Protein AF-A0A660MNH1-F1 (afdb_monomer_lite)

pLDDT: mean 87.22, std 9.11, range [52.31, 96.69]

Radius of gyration: 19.15 Å; chains: 1; bounding box: 52×43×59 Å

Sequence (257 aa):
MKIFEKKVYLAKIYFIKYKEMFWNELKNFSKNNWWVYLLLAVSLAIVYVTGKGNIIEIIILFLANFLGNLFLMIMQANYTANNNKIGAIYHLSGNFIFTLISIYGLIYFGKYQYIIWQISYCIAAIKAFTFYNFKKDIRFFNEYSLGIFNIFLIIIFIFFGLNGLNIAGKEIFLNLGFESLTMALGFSLVTTGLVSTKDKFRYWANLFGIIFIIIGSGYGVFIGYLGNGIDGVSLGYLILTLTMLVFYLKLLKNYLK

Structure (mmCIF, N/CA/C/O backbone):
data_AF-A0A660MNH1-F1
#
_entry.id   AF-A0A660MNH1-F1
#
loop_
_atom_site.group_PDB
_atom_site.id
_atom_site.type_symbol
_atom_site.label_atom_id
_atom_site.label_alt_id
_atom_site.label_comp_id
_atom_site.label_asym_id
_atom_site.label_entity_id
_atom_site.label_seq_id
_atom_site.pdbx_PDB_ins_code
_atom_site.Cartn_x
_atom_site.Cartn_y
_atom_site.Cartn_z
_atom_site.occupancy
_atom_site.B_iso_or_equiv
_atom_site.auth_seq_id
_atom_site.auth_comp_id
_atom_site.auth_asym_id
_atom_site.auth_atom_id
_atom_site.pdbx_PDB_model_num
ATOM 1 N N . MET A 1 1 ? 14.823 -24.169 30.899 1.00 58.84 1 MET A N 1
ATOM 2 C CA . MET A 1 1 ? 13.904 -25.010 30.095 1.00 58.84 1 MET A CA 1
ATOM 3 C C . MET A 1 1 ? 12.445 -24.536 30.138 1.00 58.84 1 MET A C 1
ATOM 5 O O . MET A 1 1 ? 11.966 -24.071 29.112 1.00 58.84 1 MET A O 1
ATOM 9 N N . LYS A 1 2 ? 11.771 -24.493 31.302 1.00 71.81 2 LYS A N 1
ATOM 10 C CA . LYS A 1 2 ? 10.325 -24.160 31.430 1.00 71.81 2 LYS A CA 1
ATOM 11 C C . LYS A 1 2 ? 9.852 -22.823 30.815 1.00 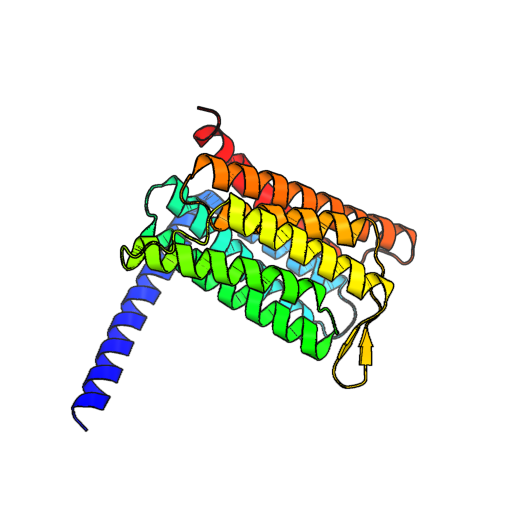71.81 2 LYS A C 1
ATOM 13 O O . LYS A 1 2 ? 8.725 -22.725 30.340 1.00 71.81 2 LYS A O 1
ATOM 18 N N . ILE A 1 3 ? 10.687 -21.777 30.804 1.00 77.75 3 ILE A N 1
ATOM 19 C CA . ILE A 1 3 ? 10.324 -20.465 30.220 1.00 77.75 3 ILE A CA 1
ATOM 20 C C . ILE A 1 3 ? 10.290 -20.521 28.686 1.00 77.75 3 ILE A C 1
ATOM 22 O O . ILE A 1 3 ? 9.436 -19.890 28.065 1.00 77.75 3 ILE A O 1
ATOM 26 N N . PHE A 1 4 ? 11.206 -21.275 28.076 1.00 74.38 4 PHE A N 1
ATOM 27 C CA . PHE A 1 4 ? 11.294 -21.402 26.624 1.00 74.38 4 PHE A CA 1
ATOM 28 C C . PHE A 1 4 ? 10.103 -22.195 26.077 1.00 74.38 4 PHE A C 1
ATOM 30 O O . PHE A 1 4 ? 9.404 -21.707 25.195 1.00 74.38 4 PHE A O 1
ATOM 37 N N . GLU A 1 5 ? 9.783 -23.336 26.689 1.00 75.94 5 GLU A N 1
ATOM 38 C CA . GLU A 1 5 ? 8.601 -24.141 26.347 1.00 75.94 5 GLU A CA 1
ATOM 39 C C . GLU A 1 5 ? 7.300 -23.338 26.480 1.00 75.94 5 GLU A C 1
ATOM 41 O O . GLU A 1 5 ? 6.460 -23.364 25.583 1.00 75.94 5 GLU A O 1
ATOM 46 N N . LYS A 1 6 ? 7.163 -22.530 27.543 1.00 79.75 6 LYS A N 1
ATOM 47 C CA . LYS A 1 6 ? 6.011 -21.633 27.723 1.00 79.75 6 LYS A CA 1
ATOM 48 C C . LYS A 1 6 ? 5.912 -20.579 26.614 1.00 79.75 6 LYS A C 1
ATOM 50 O O . LYS A 1 6 ? 4.814 -20.317 26.126 1.00 79.75 6 LYS A O 1
ATOM 55 N N . LYS A 1 7 ? 7.033 -19.978 26.196 1.00 83.00 7 LYS A N 1
ATOM 56 C CA . LYS A 1 7 ? 7.063 -19.011 25.082 1.00 83.00 7 LYS A CA 1
ATOM 57 C C . LYS A 1 7 ? 6.688 -19.669 23.753 1.00 83.00 7 LYS A C 1
ATOM 59 O O . LYS A 1 7 ? 5.885 -19.103 23.018 1.00 83.00 7 LYS A O 1
ATOM 64 N N . VAL A 1 8 ? 7.211 -20.864 23.474 1.00 78.62 8 VAL A N 1
ATOM 65 C CA . VAL A 1 8 ? 6.891 -21.636 22.260 1.00 78.62 8 VAL A CA 1
ATOM 66 C C . VAL A 1 8 ? 5.412 -22.028 22.234 1.00 78.62 8 VAL A C 1
ATOM 68 O O . VAL A 1 8 ? 4.740 -21.848 21.219 1.00 78.62 8 VAL A O 1
ATOM 71 N N . TYR A 1 9 ? 4.870 -22.491 23.361 1.00 80.94 9 TYR A N 1
ATOM 72 C CA . TYR A 1 9 ? 3.456 -22.838 23.481 1.00 80.94 9 TYR A CA 1
ATOM 73 C C . TYR A 1 9 ? 2.540 -21.628 23.249 1.00 80.94 9 TYR A C 1
ATOM 75 O O . TYR A 1 9 ? 1.594 -21.703 22.464 1.00 80.94 9 TYR A O 1
ATOM 83 N N . LEU A 1 10 ? 2.856 -20.482 23.861 1.00 80.75 10 LEU A N 1
ATOM 84 C CA . LEU A 1 10 ? 2.126 -19.235 23.626 1.00 80.75 10 LEU A CA 1
ATOM 85 C C . LEU A 1 10 ? 2.211 -18.798 22.162 1.00 80.75 10 LEU A C 1
ATOM 87 O O . LEU A 1 10 ? 1.188 -18.451 21.578 1.00 80.75 10 LEU A O 1
ATOM 91 N N . ALA A 1 11 ? 3.396 -18.859 21.550 1.00 77.56 11 ALA A N 1
ATOM 92 C CA . ALA A 1 11 ? 3.571 -18.538 20.136 1.00 77.56 11 ALA A CA 1
ATOM 93 C C . ALA A 1 11 ? 2.693 -19.425 19.240 1.00 77.56 11 ALA A C 1
ATOM 95 O O . ALA A 1 11 ? 2.043 -18.913 18.332 1.00 77.56 11 ALA A O 1
ATOM 96 N N . LYS A 1 12 ? 2.594 -20.727 19.539 1.00 79.56 12 LYS A N 1
ATOM 97 C CA . LYS A 1 12 ? 1.718 -21.662 18.816 1.00 79.56 12 LYS A CA 1
ATOM 98 C C . LYS A 1 12 ? 0.237 -21.295 18.956 1.00 79.56 12 LYS A C 1
ATOM 100 O O . LYS A 1 12 ? -0.474 -21.285 17.955 1.00 79.56 12 LYS A O 1
ATOM 105 N N . ILE A 1 13 ? -0.222 -20.949 20.162 1.00 83.19 13 ILE A N 1
ATOM 106 C CA . ILE A 1 13 ? -1.606 -20.493 20.388 1.00 83.19 13 ILE A CA 1
ATOM 107 C C . ILE A 1 13 ? -1.889 -19.214 19.599 1.00 83.19 13 ILE A C 1
ATOM 109 O O . ILE A 1 13 ? -2.901 -19.128 18.903 1.00 83.19 13 ILE A O 1
ATOM 113 N N . TYR A 1 14 ? -0.995 -18.225 19.675 1.00 81.88 14 TYR A N 1
ATOM 114 C CA . TYR A 1 14 ? -1.152 -16.985 18.920 1.00 81.88 14 TYR A CA 1
ATOM 115 C C . TYR A 1 14 ? -1.172 -17.251 17.418 1.00 81.88 14 TYR A C 1
ATOM 117 O O . TYR A 1 14 ? -2.027 -16.708 16.726 1.00 81.88 14 TYR A O 1
ATOM 125 N N . PHE A 1 15 ? -0.298 -18.125 16.919 1.00 80.06 15 PHE A N 1
ATOM 126 C CA . PHE A 1 15 ? -0.277 -18.506 15.512 1.00 80.06 15 PHE A CA 1
ATOM 127 C C . PHE A 1 15 ? -1.614 -19.101 15.054 1.00 80.06 15 PHE A C 1
ATOM 129 O O . PHE A 1 15 ? -2.154 -18.659 14.043 1.00 80.06 15 PHE A O 1
ATOM 136 N N . ILE A 1 16 ? -2.187 -20.044 15.812 1.00 81.94 16 ILE A N 1
ATOM 137 C CA . ILE A 1 16 ? -3.499 -20.636 15.497 1.00 81.94 16 ILE A CA 1
ATOM 138 C C . ILE A 1 16 ? -4.582 -19.552 15.480 1.00 81.94 16 ILE A C 1
ATOM 140 O O . ILE A 1 16 ? -5.311 -19.428 14.498 1.00 81.94 16 ILE A O 1
ATOM 144 N N . LYS A 1 17 ? -4.627 -18.703 16.512 1.00 84.88 17 LYS A N 1
ATOM 145 C CA . LYS A 1 17 ? -5.605 -17.615 16.615 1.00 84.88 17 LYS A CA 1
ATOM 146 C C . LYS A 1 17 ? -5.520 -16.634 15.440 1.00 84.88 17 LYS A C 1
ATOM 148 O O . LYS A 1 17 ? -6.542 -16.263 14.869 1.00 84.88 17 LYS A O 1
ATOM 153 N N . TYR A 1 18 ? -4.315 -16.199 15.070 1.00 84.06 18 TYR A N 1
ATOM 154 C CA . TYR A 1 18 ? -4.128 -15.272 13.951 1.00 84.06 18 TYR A CA 1
ATOM 155 C C . TYR A 1 18 ? -4.387 -15.939 12.599 1.00 84.06 18 TYR A C 1
ATOM 157 O O . TYR A 1 18 ? -4.917 -15.287 11.704 1.00 84.06 18 TYR A O 1
ATOM 165 N N . LYS A 1 19 ? -4.092 -17.237 12.462 1.00 85.50 19 LYS A N 1
ATOM 166 C CA . LYS A 1 19 ? -4.461 -18.028 11.285 1.00 85.50 19 LYS A CA 1
ATOM 167 C C . LYS A 1 19 ? -5.981 -18.086 11.117 1.00 85.50 19 LYS A C 1
ATOM 169 O O . LYS A 1 19 ? -6.475 -17.828 10.026 1.00 85.50 19 LYS A O 1
ATOM 174 N N . GLU A 1 20 ? -6.727 -18.404 12.171 1.00 88.56 20 GLU A N 1
ATOM 175 C CA . GLU A 1 20 ? -8.195 -18.446 12.126 1.00 88.56 20 GLU A CA 1
ATOM 176 C C . GLU A 1 20 ? -8.794 -17.074 11.810 1.00 88.56 20 GLU A C 1
ATOM 178 O O . GLU A 1 20 ? -9.655 -16.961 10.939 1.00 88.56 20 GLU A O 1
ATOM 183 N N . MET A 1 21 ? -8.288 -16.018 12.456 1.00 89.56 21 MET A N 1
ATOM 184 C CA . MET A 1 21 ? -8.665 -14.639 12.143 1.00 89.56 21 MET A CA 1
ATOM 185 C C . MET A 1 21 ? -8.407 -14.316 10.667 1.00 89.56 21 MET A C 1
ATOM 187 O O . MET A 1 21 ? -9.275 -13.747 10.010 1.00 89.56 21 MET A O 1
ATOM 191 N N . PHE A 1 22 ? -7.248 -14.712 10.134 1.00 88.62 22 PHE A N 1
ATOM 192 C CA . PHE A 1 22 ? -6.908 -14.506 8.731 1.00 88.62 22 PHE A CA 1
ATOM 193 C C . PHE A 1 22 ? -7.913 -15.170 7.788 1.00 88.62 22 PHE A C 1
ATOM 195 O O . PHE A 1 22 ? -8.481 -14.507 6.922 1.00 88.62 22 PHE A O 1
ATOM 202 N N . TRP A 1 23 ? -8.188 -16.459 7.990 1.00 89.31 23 TRP A N 1
ATOM 203 C CA . TRP A 1 23 ? -9.134 -17.198 7.152 1.00 89.31 23 TRP A CA 1
ATOM 204 C C . TRP A 1 23 ? -10.556 -16.648 7.234 1.00 89.31 23 TRP A C 1
ATOM 206 O O . TRP A 1 23 ? -11.237 -16.571 6.211 1.00 89.31 23 TRP A O 1
ATOM 216 N N . ASN A 1 24 ? -11.004 -16.239 8.421 1.00 91.56 24 ASN A N 1
ATOM 217 C CA . ASN A 1 24 ? -12.336 -15.667 8.606 1.00 91.56 24 ASN A CA 1
ATOM 218 C C . ASN A 1 24 ? -12.487 -14.334 7.869 1.00 91.56 24 ASN A C 1
ATOM 220 O O . ASN A 1 24 ? -13.451 -14.147 7.126 1.00 91.56 24 ASN A O 1
ATOM 224 N N . GLU A 1 25 ? -11.515 -13.436 8.015 1.00 92.25 25 GLU A N 1
ATOM 225 C CA . GLU A 1 25 ? -11.515 -12.146 7.325 1.00 92.25 25 GLU A CA 1
ATOM 226 C C . GLU A 1 25 ? -11.384 -12.311 5.811 1.00 92.25 25 GLU A C 1
ATOM 228 O O . GLU A 1 25 ? -12.130 -11.685 5.061 1.00 92.25 25 GLU A O 1
ATOM 233 N N . LEU A 1 26 ? -10.521 -13.218 5.346 1.00 91.25 26 LEU A N 1
ATOM 234 C CA . LEU A 1 26 ? -10.388 -13.527 3.925 1.00 91.25 26 LEU A CA 1
ATOM 235 C C . LEU A 1 26 ? -11.694 -14.088 3.351 1.00 91.25 26 LEU A C 1
ATOM 237 O O . LEU A 1 26 ? -12.126 -13.663 2.280 1.00 91.25 26 LEU A O 1
ATOM 241 N N . LYS A 1 27 ? -12.363 -14.999 4.068 1.00 91.69 27 LYS A N 1
ATOM 242 C CA . LYS A 1 27 ? -13.662 -15.561 3.668 1.00 91.69 27 LYS A CA 1
ATOM 243 C C . LYS A 1 27 ? -14.737 -14.478 3.600 1.00 91.69 27 LYS A C 1
ATOM 245 O O . LYS A 1 27 ? -15.494 -14.429 2.631 1.00 91.69 27 LYS A O 1
ATOM 250 N N . ASN A 1 28 ? -14.797 -13.598 4.597 1.00 90.62 28 ASN A N 1
ATOM 251 C CA . ASN A 1 28 ? -15.750 -12.489 4.636 1.00 90.62 28 ASN A CA 1
ATOM 252 C C . ASN A 1 28 ? -15.493 -11.476 3.514 1.00 90.62 28 ASN A C 1
ATOM 254 O O . ASN A 1 28 ? -16.430 -11.062 2.830 1.00 90.62 28 ASN A O 1
ATOM 258 N N . PHE A 1 29 ? -14.228 -11.128 3.277 1.00 92.56 29 PHE A N 1
ATOM 259 C CA . PHE A 1 29 ? -13.822 -10.258 2.181 1.00 92.56 29 PHE A CA 1
ATOM 260 C C . PHE A 1 29 ? -14.181 -10.868 0.822 1.00 92.56 29 PHE A C 1
ATOM 262 O O . PHE A 1 29 ? -14.800 -10.201 -0.009 1.00 92.56 29 PHE A O 1
ATOM 269 N N . SER A 1 30 ? -13.865 -12.151 0.624 1.00 91.69 30 SER A N 1
ATOM 270 C CA . SER A 1 30 ? -14.086 -12.870 -0.636 1.00 91.69 30 SER A CA 1
ATOM 271 C C . SER A 1 30 ? -15.558 -12.935 -1.024 1.00 91.69 30 SER A C 1
ATOM 273 O O . SER A 1 30 ? -15.881 -12.747 -2.191 1.00 91.69 30 SER A O 1
ATOM 275 N N . LYS A 1 31 ? -16.468 -13.125 -0.060 1.00 90.94 31 LYS A N 1
ATOM 276 C CA . LYS A 1 31 ? -17.918 -13.137 -0.329 1.00 90.94 31 LYS A CA 1
ATOM 277 C C . LYS A 1 31 ? -18.396 -11.861 -1.022 1.00 90.94 31 LYS A C 1
ATOM 279 O O . LYS A 1 31 ? -19.215 -11.923 -1.930 1.00 90.94 31 LYS A O 1
ATOM 284 N N . ASN A 1 32 ? -17.868 -10.711 -0.607 1.00 89.06 32 ASN A N 1
ATOM 285 C CA . ASN A 1 32 ? -18.302 -9.414 -1.116 1.00 89.06 32 ASN A CA 1
ATOM 286 C C . ASN A 1 32 ? -17.438 -8.904 -2.275 1.00 89.06 32 ASN A C 1
ATOM 288 O O . ASN A 1 32 ? -17.892 -8.043 -3.029 1.00 89.06 32 ASN A O 1
ATOM 292 N N . ASN A 1 33 ? -16.202 -9.387 -2.411 1.00 93.50 33 ASN A N 1
ATOM 293 C CA . ASN A 1 33 ? -15.203 -8.840 -3.331 1.00 93.50 33 ASN A CA 1
ATOM 294 C C . ASN A 1 33 ? -14.503 -9.927 -4.165 1.00 93.50 33 ASN A C 1
ATOM 296 O O . ASN A 1 33 ? -13.333 -9.788 -4.504 1.00 93.50 33 ASN A O 1
ATOM 300 N N . TRP A 1 34 ? -15.213 -11.004 -4.515 1.00 92.31 34 TRP A N 1
ATOM 301 C CA . TRP A 1 34 ? -14.675 -12.128 -5.296 1.00 92.31 34 TRP A CA 1
ATOM 302 C C . TRP A 1 34 ? -14.045 -11.703 -6.636 1.00 92.31 34 TRP A C 1
ATOM 304 O O . TRP A 1 34 ? -13.080 -12.314 -7.090 1.00 92.31 34 TRP A O 1
ATOM 314 N N . TRP A 1 35 ? -14.552 -10.626 -7.245 1.00 92.94 35 TRP A N 1
ATOM 315 C CA . TRP A 1 35 ? -14.074 -10.067 -8.514 1.00 92.94 35 TRP A CA 1
ATOM 316 C C . TRP A 1 35 ? -12.595 -9.646 -8.472 1.00 92.94 35 TRP A C 1
ATOM 318 O O . TRP A 1 35 ? -11.928 -9.669 -9.503 1.00 92.94 35 TRP A O 1
ATOM 328 N N . VAL A 1 36 ? -12.052 -9.337 -7.286 1.00 93.69 36 VAL A N 1
ATOM 329 C CA . VAL A 1 36 ? -10.626 -9.027 -7.081 1.00 93.69 36 VAL A CA 1
ATOM 330 C C . VAL A 1 36 ? -9.738 -10.195 -7.529 1.00 93.69 36 VAL A C 1
ATOM 332 O O . VAL A 1 36 ? -8.692 -9.980 -8.137 1.00 93.69 36 VAL A O 1
ATOM 335 N N . TYR A 1 37 ? -10.161 -11.438 -7.278 1.00 93.00 37 TYR A N 1
ATOM 336 C CA . TYR A 1 37 ? -9.406 -12.634 -7.670 1.00 93.00 37 TYR A CA 1
ATOM 337 C C . TYR A 1 37 ? -9.509 -12.927 -9.168 1.00 93.00 37 TYR A C 1
ATOM 339 O O . TYR A 1 37 ? -8.565 -13.449 -9.755 1.00 93.00 37 TYR A O 1
ATOM 347 N N . LEU A 1 38 ? -10.628 -12.557 -9.798 1.00 91.50 38 LEU A N 1
ATOM 348 C CA . LEU A 1 38 ? -10.772 -12.647 -11.249 1.00 91.50 38 LEU A CA 1
ATOM 349 C C . LEU A 1 38 ? -9.817 -11.669 -11.944 1.00 91.50 38 LEU A C 1
ATOM 351 O O . LEU A 1 38 ? -9.107 -12.066 -12.863 1.00 91.50 38 LEU A O 1
ATOM 355 N N . LEU A 1 39 ? -9.733 -10.425 -11.459 1.00 90.62 39 LEU A N 1
ATOM 356 C CA . LEU A 1 39 ? -8.766 -9.449 -11.972 1.00 90.62 39 LEU A CA 1
ATOM 357 C C . LEU A 1 39 ? -7.321 -9.893 -11.731 1.00 90.62 39 LEU A C 1
ATOM 359 O O . LEU A 1 39 ? -6.498 -9.748 -12.627 1.00 90.62 39 LEU A O 1
ATOM 363 N N . LEU A 1 40 ? -7.020 -10.503 -10.578 1.00 92.25 40 LEU A N 1
ATOM 364 C CA . LEU A 1 40 ? -5.712 -11.117 -10.344 1.00 92.25 40 LEU A CA 1
ATOM 365 C C . LEU A 1 40 ? -5.383 -12.172 -11.408 1.00 92.25 40 LEU A C 1
ATOM 367 O O . LEU A 1 40 ? -4.279 -12.154 -11.946 1.00 92.25 40 LEU A O 1
ATOM 371 N N . ALA A 1 41 ? -6.311 -13.087 -11.701 1.00 91.12 41 ALA A N 1
ATOM 372 C CA . ALA A 1 41 ? -6.091 -14.149 -12.680 1.00 91.12 41 ALA A CA 1
ATOM 373 C C . ALA A 1 41 ? -5.840 -13.583 -14.087 1.00 91.12 41 ALA A C 1
ATOM 375 O O . ALA A 1 41 ? -4.912 -14.019 -14.767 1.00 91.12 41 ALA A O 1
ATOM 376 N N . VAL A 1 42 ? -6.614 -12.570 -14.492 1.00 89.69 42 VAL A N 1
ATOM 377 C CA . VAL A 1 42 ? -6.416 -11.864 -15.767 1.00 89.69 42 VAL A CA 1
ATOM 378 C C . VAL A 1 42 ? -5.046 -11.187 -15.806 1.00 89.69 42 VAL A C 1
ATOM 380 O O . VAL A 1 42 ? -4.302 -11.374 -16.767 1.00 89.69 42 VAL A O 1
ATOM 383 N N . SER A 1 43 ? -4.665 -10.455 -14.756 1.00 89.62 43 SER A N 1
ATOM 384 C CA . SER A 1 43 ? -3.354 -9.805 -14.702 1.00 89.62 43 SER A CA 1
ATOM 385 C C . SER A 1 43 ? -2.205 -10.807 -14.709 1.00 89.62 43 SER A C 1
ATOM 387 O O . SER A 1 43 ? -1.218 -10.580 -15.398 1.00 89.62 43 SER A O 1
ATOM 389 N N . LEU A 1 44 ? -2.328 -11.930 -13.996 1.00 90.38 44 LEU A N 1
ATOM 390 C CA . LEU A 1 44 ? -1.331 -13.002 -14.025 1.00 90.38 44 LEU A CA 1
ATOM 391 C C . LEU A 1 44 ? -1.182 -13.592 -15.425 1.00 90.38 44 LEU A C 1
ATOM 393 O O . LEU A 1 44 ? -0.057 -13.823 -15.850 1.00 90.38 44 LEU A O 1
ATOM 397 N N . ALA A 1 45 ? -2.283 -13.807 -16.150 1.00 89.06 45 ALA A N 1
ATOM 398 C CA . ALA A 1 45 ? -2.228 -14.298 -17.523 1.00 89.06 45 ALA A CA 1
ATOM 399 C C . ALA A 1 45 ? -1.503 -13.304 -18.443 1.00 89.06 45 ALA A C 1
ATOM 401 O O . ALA A 1 45 ? -0.624 -13.703 -19.203 1.00 89.06 45 ALA A O 1
ATOM 402 N N . ILE A 1 46 ? -1.807 -12.006 -18.323 1.00 87.56 46 ILE A N 1
ATOM 403 C CA . ILE A 1 46 ? -1.111 -10.946 -19.065 1.00 87.56 46 ILE A CA 1
ATOM 404 C C . ILE A 1 46 ? 0.383 -10.979 -18.741 1.00 87.56 46 ILE A C 1
ATOM 406 O O . ILE A 1 46 ? 1.202 -11.105 -19.650 1.00 87.56 46 ILE A O 1
ATOM 410 N N . VAL A 1 47 ? 0.742 -10.918 -17.456 1.00 86.94 47 VAL A N 1
ATOM 411 C CA . VAL A 1 47 ? 2.133 -10.924 -16.982 1.00 86.94 47 VAL A CA 1
ATOM 412 C C . VAL A 1 47 ? 2.870 -12.182 -17.439 1.00 86.94 47 VAL A C 1
ATOM 414 O O . VAL A 1 47 ? 4.015 -12.088 -17.865 1.00 86.94 47 VAL A O 1
ATOM 417 N N . TYR A 1 48 ? 2.219 -13.345 -17.406 1.00 86.38 48 TYR A N 1
ATOM 418 C CA . TYR A 1 48 ? 2.801 -14.609 -17.849 1.00 86.38 48 TYR A CA 1
ATOM 419 C C . TYR A 1 48 ? 3.125 -14.612 -19.347 1.00 86.38 48 TYR A C 1
ATOM 421 O O . TYR A 1 48 ? 4.201 -15.044 -19.746 1.00 86.38 48 TYR A O 1
ATOM 429 N N . VAL A 1 49 ? 2.204 -14.110 -20.175 1.00 84.81 49 VAL A N 1
ATOM 430 C CA . VAL A 1 49 ? 2.337 -14.118 -21.641 1.00 84.81 49 VAL A CA 1
ATOM 431 C C . VAL A 1 49 ? 3.304 -13.042 -22.142 1.00 84.81 49 VAL A C 1
ATOM 433 O O . VAL A 1 49 ? 3.947 -13.216 -23.173 1.00 84.81 49 VAL A O 1
ATOM 436 N N . THR A 1 50 ? 3.401 -11.917 -21.436 1.00 82.25 50 THR A N 1
ATOM 437 C CA . THR A 1 50 ? 4.108 -10.716 -21.918 1.00 82.25 50 THR A CA 1
ATOM 438 C C . THR A 1 50 ? 5.367 -10.373 -21.124 1.00 82.25 50 THR A C 1
ATOM 440 O O . THR A 1 50 ? 6.172 -9.558 -21.578 1.00 82.25 50 THR A O 1
ATOM 443 N N . GLY A 1 51 ? 5.552 -10.973 -19.946 1.00 73.44 51 GLY A N 1
ATOM 444 C CA . GLY A 1 51 ? 6.695 -10.728 -19.078 1.00 73.44 51 GLY A CA 1
ATOM 445 C C . GLY A 1 51 ? 7.999 -11.156 -19.744 1.00 73.44 51 GLY A C 1
ATOM 446 O O . GLY A 1 51 ? 8.161 -12.305 -20.147 1.00 73.44 51 GLY A O 1
ATOM 447 N N . LYS A 1 52 ? 8.952 -10.227 -19.840 1.00 75.31 52 LYS A N 1
ATOM 448 C CA . LYS A 1 52 ? 10.307 -10.496 -20.336 1.00 75.31 52 LYS A CA 1
ATOM 449 C C . LYS A 1 52 ? 11.268 -10.624 -19.155 1.00 75.31 52 LYS A C 1
ATOM 451 O O . LYS A 1 52 ? 11.238 -9.799 -18.247 1.00 75.31 52 LYS A O 1
ATOM 456 N N . GLY A 1 53 ? 12.142 -11.630 -19.184 1.00 80.12 53 GLY A N 1
ATOM 457 C CA . GLY A 1 53 ? 13.107 -11.910 -18.116 1.00 80.12 53 GLY A CA 1
ATOM 458 C C . GLY A 1 53 ? 12.717 -13.123 -17.271 1.00 80.12 53 GLY A C 1
ATOM 459 O O . GLY A 1 53 ? 12.122 -14.075 -17.772 1.00 80.12 53 GLY A O 1
ATOM 460 N N . ASN A 1 54 ? 13.083 -13.114 -15.989 1.00 84.56 54 ASN A N 1
ATOM 461 C CA . ASN A 1 54 ? 12.815 -14.227 -15.082 1.00 84.56 54 ASN A CA 1
ATOM 462 C C . ASN A 1 54 ? 11.330 -14.270 -14.685 1.00 84.56 54 ASN A C 1
ATOM 464 O O . ASN A 1 54 ? 10.898 -13.605 -13.743 1.00 84.56 54 ASN A O 1
ATOM 468 N N . ILE A 1 55 ? 10.541 -15.072 -15.403 1.00 85.50 55 ILE A N 1
ATOM 469 C CA . ILE A 1 55 ? 9.085 -15.116 -15.225 1.00 85.50 55 ILE A CA 1
ATOM 470 C C . ILE A 1 55 ? 8.658 -15.548 -13.817 1.00 85.50 55 ILE A C 1
ATOM 472 O O . ILE A 1 55 ? 7.669 -15.043 -13.289 1.00 85.50 55 ILE A O 1
ATOM 476 N N . ILE A 1 56 ? 9.425 -16.437 -13.178 1.00 87.25 56 ILE A N 1
ATOM 477 C CA . ILE A 1 56 ? 9.142 -16.915 -11.820 1.00 87.25 56 ILE A CA 1
ATOM 478 C C . ILE A 1 56 ? 9.266 -15.755 -10.830 1.00 87.25 56 ILE A C 1
ATOM 480 O O . ILE A 1 56 ? 8.380 -15.537 -10.007 1.00 87.25 56 ILE A O 1
ATOM 484 N N . GLU A 1 57 ? 10.344 -14.983 -10.937 1.00 86.12 57 GLU A N 1
ATOM 485 C CA . GLU A 1 57 ? 10.596 -13.812 -10.096 1.00 86.12 57 GLU A CA 1
ATOM 486 C C . GLU A 1 57 ? 9.517 -12.739 -10.278 1.00 86.12 57 GLU A C 1
ATOM 488 O O . GLU A 1 57 ? 8.972 -12.236 -9.294 1.00 86.12 57 GLU A O 1
ATOM 493 N N . ILE A 1 58 ? 9.139 -12.455 -11.528 1.00 85.56 58 ILE A N 1
ATOM 494 C CA . ILE A 1 58 ? 8.066 -11.509 -11.852 1.00 85.56 58 ILE A CA 1
ATOM 495 C C . ILE A 1 58 ? 6.748 -11.945 -11.201 1.00 85.56 58 ILE A C 1
ATOM 497 O O . ILE A 1 58 ? 6.089 -11.130 -10.556 1.00 85.56 58 ILE A O 1
ATOM 501 N N . ILE A 1 59 ? 6.372 -13.222 -11.324 1.00 89.12 59 ILE A N 1
ATOM 502 C CA . ILE A 1 59 ? 5.143 -13.757 -10.723 1.00 89.12 59 ILE A CA 1
ATOM 503 C C . ILE A 1 59 ? 5.188 -13.652 -9.196 1.00 89.12 59 ILE A C 1
ATOM 505 O O . ILE A 1 59 ? 4.197 -13.244 -8.590 1.00 89.12 59 ILE A O 1
ATOM 509 N N . ILE A 1 60 ? 6.319 -13.976 -8.563 1.00 89.88 60 ILE A N 1
ATOM 510 C CA . ILE A 1 60 ? 6.475 -13.870 -7.104 1.00 89.88 60 ILE A CA 1
ATOM 511 C C . ILE A 1 60 ? 6.284 -12.421 -6.645 1.00 89.88 60 ILE A C 1
ATOM 513 O O . ILE A 1 60 ? 5.508 -12.171 -5.721 1.00 89.88 60 ILE A O 1
ATOM 517 N N . LEU A 1 61 ? 6.944 -11.460 -7.299 1.00 88.25 61 LEU A N 1
ATOM 518 C CA . LEU A 1 61 ? 6.813 -10.037 -6.968 1.00 88.25 61 LEU A CA 1
ATOM 519 C C . LEU A 1 61 ? 5.389 -9.530 -7.196 1.00 88.25 61 LEU A C 1
ATOM 521 O O . LEU A 1 61 ? 4.847 -8.800 -6.363 1.00 88.25 61 LEU A O 1
ATOM 525 N N . PHE A 1 62 ? 4.765 -9.961 -8.289 1.00 89.62 62 PHE A N 1
ATOM 526 C CA . PHE A 1 62 ? 3.398 -9.599 -8.627 1.00 89.62 62 PHE A CA 1
ATOM 527 C C . PHE A 1 62 ? 2.395 -10.122 -7.588 1.00 89.62 62 PHE A C 1
ATOM 529 O O . PHE A 1 62 ? 1.564 -9.364 -7.086 1.00 89.62 62 PHE A O 1
ATOM 536 N N . LEU A 1 63 ? 2.512 -11.395 -7.196 1.00 92.94 63 LEU A N 1
ATOM 537 C CA . LEU A 1 63 ? 1.686 -12.006 -6.152 1.00 92.94 63 LEU A CA 1
ATOM 538 C C . LEU A 1 63 ? 1.915 -11.361 -4.783 1.00 92.94 63 LEU A C 1
ATOM 540 O O . LEU A 1 63 ? 0.954 -11.139 -4.046 1.00 92.94 63 LEU A O 1
ATOM 544 N N . ALA A 1 64 ? 3.161 -11.024 -4.443 1.00 92.56 64 ALA A N 1
ATOM 545 C CA . ALA A 1 64 ? 3.470 -10.310 -3.210 1.00 92.56 64 ALA A CA 1
ATOM 546 C C . ALA A 1 64 ? 2.810 -8.920 -3.200 1.00 92.56 64 ALA A C 1
ATOM 548 O O . ALA A 1 64 ? 2.189 -8.533 -2.212 1.00 92.56 64 ALA A O 1
ATOM 549 N N . ASN A 1 65 ? 2.869 -8.188 -4.314 1.00 91.06 65 ASN A N 1
ATOM 550 C CA . ASN A 1 65 ? 2.225 -6.882 -4.435 1.00 91.06 65 ASN A CA 1
ATOM 551 C C . ASN A 1 65 ? 0.694 -6.991 -4.345 1.00 91.06 65 ASN A C 1
ATOM 553 O O . ASN A 1 65 ? 0.057 -6.228 -3.615 1.00 91.06 65 ASN A O 1
ATOM 557 N N . PHE A 1 66 ? 0.099 -7.988 -5.008 1.00 93.50 66 PHE A N 1
ATOM 558 C CA . PHE A 1 66 ? -1.320 -8.302 -4.852 1.00 93.50 66 PHE A CA 1
ATOM 559 C C . PHE A 1 66 ? -1.678 -8.584 -3.390 1.00 93.50 66 PHE A C 1
ATOM 561 O O . PHE A 1 66 ? -2.657 -8.036 -2.889 1.00 93.50 66 PHE A O 1
ATOM 568 N N . LEU A 1 67 ? -0.884 -9.395 -2.685 1.00 93.94 67 LEU A N 1
ATOM 569 C CA . LEU A 1 67 ? -1.126 -9.723 -1.281 1.00 93.94 67 LEU A CA 1
ATOM 570 C C . LEU A 1 67 ? -1.069 -8.474 -0.386 1.00 93.94 67 LEU A C 1
ATOM 572 O O . LEU A 1 67 ? -1.930 -8.299 0.476 1.00 93.94 67 LEU A O 1
ATOM 576 N N . GLY A 1 68 ? -0.109 -7.575 -0.626 1.00 93.38 68 GLY A N 1
ATOM 577 C CA . GLY A 1 68 ? -0.033 -6.280 0.054 1.00 93.38 68 GLY A CA 1
ATOM 578 C C . GLY A 1 68 ? -1.280 -5.417 -0.179 1.00 93.38 68 GLY A C 1
ATOM 579 O O . GLY A 1 68 ? -1.857 -4.886 0.773 1.00 93.38 68 GLY A O 1
ATOM 580 N N . ASN A 1 69 ? -1.753 -5.330 -1.427 1.00 93.62 69 ASN A N 1
ATOM 581 C CA . ASN A 1 69 ? -2.984 -4.609 -1.774 1.00 93.62 69 ASN A CA 1
ATOM 582 C C . ASN A 1 69 ? -4.231 -5.259 -1.161 1.00 93.62 69 ASN A C 1
ATOM 584 O O . ASN A 1 69 ? -5.101 -4.565 -0.638 1.00 93.62 69 ASN A O 1
ATOM 588 N N . LEU A 1 70 ? -4.306 -6.591 -1.152 1.00 95.38 70 LEU A N 1
ATOM 589 C CA . LEU A 1 70 ? -5.384 -7.334 -0.507 1.00 95.38 70 LEU A CA 1
ATOM 590 C C . LEU A 1 70 ? -5.464 -7.004 0.987 1.00 95.38 70 LEU A C 1
ATOM 592 O O . LEU A 1 70 ? -6.553 -6.743 1.498 1.00 95.38 70 LEU A O 1
ATOM 596 N N . PHE A 1 71 ? -4.325 -6.946 1.681 1.00 95.62 71 PHE A N 1
ATOM 597 C CA . PHE A 1 71 ? -4.286 -6.537 3.085 1.00 95.62 71 PHE A CA 1
ATOM 598 C C . PHE A 1 71 ? -4.750 -5.094 3.283 1.00 95.62 71 PHE A C 1
ATOM 600 O O . PHE A 1 71 ? -5.507 -4.836 4.215 1.00 95.62 71 PHE A O 1
ATOM 607 N N . LEU A 1 72 ? -4.395 -4.171 2.387 1.00 94.31 72 LEU A N 1
ATOM 608 C CA . LEU A 1 72 ? -4.922 -2.804 2.424 1.00 94.31 72 LEU A CA 1
ATOM 609 C C . LEU A 1 72 ? -6.442 -2.739 2.204 1.00 94.31 72 LEU A C 1
ATOM 611 O O . LEU A 1 72 ? -7.126 -1.971 2.881 1.00 94.31 72 LEU A O 1
ATOM 615 N N . MET A 1 73 ? -7.001 -3.551 1.305 1.00 95.62 73 MET A N 1
ATOM 616 C CA . MET A 1 73 ? -8.455 -3.608 1.111 1.00 95.62 73 MET A CA 1
ATOM 617 C C . MET A 1 73 ? -9.169 -4.184 2.338 1.00 95.62 73 MET A C 1
ATOM 619 O O . MET A 1 73 ? -10.166 -3.621 2.791 1.00 95.62 73 MET A O 1
ATOM 623 N N . ILE A 1 74 ? -8.645 -5.267 2.923 1.00 95.69 74 ILE A N 1
ATOM 624 C CA . ILE A 1 74 ? -9.189 -5.859 4.157 1.00 95.69 74 ILE A CA 1
ATOM 625 C C . ILE A 1 74 ? -9.073 -4.874 5.327 1.00 95.69 74 ILE A C 1
ATOM 627 O O . ILE A 1 74 ? -10.015 -4.739 6.112 1.00 95.69 74 ILE A O 1
ATOM 631 N N . MET A 1 75 ? -7.953 -4.153 5.424 1.00 95.44 75 MET A N 1
ATOM 632 C CA . MET A 1 75 ? -7.754 -3.080 6.397 1.00 95.44 75 MET A CA 1
ATOM 633 C C . MET A 1 75 ? -8.856 -2.028 6.267 1.00 95.44 75 MET A C 1
ATOM 635 O O . MET A 1 75 ? -9.542 -1.744 7.250 1.00 95.44 75 MET A O 1
ATOM 639 N N . GLN A 1 76 ? -9.040 -1.466 5.070 1.00 94.38 76 GLN A N 1
ATOM 640 C CA . GLN A 1 76 ? -10.019 -0.406 4.850 1.00 94.38 76 GLN A CA 1
ATOM 641 C C . GLN A 1 76 ? -11.451 -0.905 5.099 1.00 94.38 76 GLN A C 1
ATOM 643 O O . GLN A 1 76 ? -12.223 -0.205 5.746 1.00 94.38 76 GLN A O 1
ATOM 648 N N . ALA A 1 77 ? -11.791 -2.133 4.688 1.00 93.50 77 ALA A N 1
ATOM 649 C CA . ALA A 1 77 ? -13.087 -2.742 4.996 1.00 93.50 77 ALA A CA 1
ATOM 650 C C . ALA A 1 77 ? -13.345 -2.826 6.511 1.00 93.50 77 ALA A C 1
ATOM 652 O O . ALA A 1 77 ? -14.427 -2.475 6.982 1.00 93.50 77 ALA A O 1
ATOM 653 N N . ASN A 1 78 ? -12.343 -3.260 7.281 1.00 94.00 78 ASN A N 1
ATOM 654 C CA . ASN A 1 78 ? -12.444 -3.372 8.734 1.00 94.00 78 ASN A CA 1
ATOM 655 C C . ASN A 1 78 ? -12.558 -2.008 9.417 1.00 94.00 78 ASN A C 1
ATOM 657 O O . ASN A 1 78 ? -13.314 -1.863 10.375 1.00 94.00 78 ASN A O 1
ATOM 661 N N . TYR A 1 79 ? -11.843 -1.005 8.914 1.00 92.56 79 TYR A N 1
ATOM 662 C CA . TYR A 1 79 ? -11.966 0.370 9.379 1.00 92.56 79 TYR A CA 1
ATOM 663 C C . TYR A 1 79 ? -13.366 0.942 9.153 1.00 92.56 79 TYR A C 1
ATOM 665 O O . TYR A 1 79 ? -13.968 1.442 10.100 1.00 92.56 79 TYR A O 1
ATOM 673 N N . THR A 1 80 ? -13.929 0.769 7.957 1.00 91.19 80 THR A N 1
ATOM 674 C CA . THR A 1 80 ? -15.310 1.174 7.659 1.00 91.19 80 THR A CA 1
ATOM 675 C C . THR A 1 80 ? -16.333 0.443 8.540 1.00 91.19 80 THR A C 1
ATOM 677 O O . THR A 1 80 ? -17.360 1.010 8.903 1.00 91.19 80 THR A O 1
ATOM 680 N N . ALA A 1 81 ? -16.059 -0.808 8.924 1.00 90.56 81 ALA A N 1
ATOM 681 C CA . ALA A 1 81 ? -16.909 -1.601 9.814 1.00 90.56 81 ALA A CA 1
ATOM 682 C C . ALA A 1 81 ? -16.674 -1.337 11.319 1.00 90.56 81 ALA A C 1
ATOM 684 O O . ALA A 1 81 ? -17.214 -2.063 12.151 1.00 90.56 81 ALA A O 1
ATOM 685 N N . ASN A 1 82 ? -15.864 -0.336 11.691 1.00 90.88 82 ASN A N 1
ATOM 686 C CA . ASN A 1 82 ? -15.446 -0.031 13.069 1.00 90.88 82 ASN A CA 1
ATOM 687 C C . ASN A 1 82 ? -14.630 -1.133 13.782 1.00 90.88 82 ASN A C 1
ATOM 689 O O . ASN A 1 82 ? -14.307 -1.010 14.968 1.00 90.88 82 ASN A O 1
ATOM 693 N N . ASN A 1 83 ? -14.179 -2.160 13.061 1.00 92.94 83 ASN A N 1
ATOM 694 C CA . ASN A 1 83 ? -13.286 -3.211 13.554 1.00 92.94 83 ASN A CA 1
ATOM 695 C C . ASN A 1 83 ? -11.815 -2.762 13.509 1.00 92.94 83 ASN A C 1
ATOM 697 O O . ASN A 1 83 ? -10.931 -3.420 12.953 1.00 92.94 83 ASN A O 1
ATOM 701 N N . ASN A 1 84 ? -11.525 -1.619 14.136 1.00 92.88 84 ASN A N 1
ATOM 702 C CA . ASN A 1 84 ? -10.258 -0.908 13.959 1.00 92.88 84 ASN A CA 1
ATOM 703 C C . ASN A 1 84 ? -9.010 -1.679 14.424 1.00 92.88 84 ASN A C 1
ATOM 705 O O . ASN A 1 84 ? -7.924 -1.478 13.881 1.00 92.88 84 ASN A O 1
ATOM 709 N N . LYS A 1 85 ? -9.144 -2.586 15.401 1.00 93.69 85 LYS A N 1
ATOM 710 C CA . LYS A 1 85 ? -8.035 -3.451 15.845 1.00 93.69 85 LYS A CA 1
ATOM 711 C C . LYS A 1 85 ? -7.583 -4.408 14.746 1.00 93.69 85 LYS A C 1
ATOM 713 O O . LYS A 1 85 ? -6.388 -4.504 14.484 1.00 93.69 85 LYS A O 1
ATOM 718 N N . ILE A 1 86 ? -8.544 -5.073 14.102 1.00 93.62 86 ILE A N 1
ATOM 719 C CA . ILE A 1 86 ? -8.293 -5.999 12.994 1.00 93.62 86 ILE A CA 1
ATOM 720 C C . ILE A 1 86 ? -7.736 -5.214 11.809 1.00 93.62 86 ILE A C 1
ATOM 722 O O . ILE A 1 86 ? -6.693 -5.585 11.276 1.00 93.62 86 ILE A O 1
ATOM 726 N N . GLY A 1 87 ? -8.348 -4.070 11.478 1.00 93.94 87 GLY A N 1
ATOM 727 C CA . GLY A 1 87 ? -7.842 -3.177 10.435 1.00 93.94 87 GLY A CA 1
ATOM 728 C C . GLY A 1 87 ? -6.370 -2.811 10.645 1.00 93.94 87 GLY A C 1
ATOM 729 O O . GLY A 1 87 ? -5.560 -2.976 9.741 1.00 93.94 87 GLY A O 1
ATOM 730 N N . ALA A 1 88 ? -5.981 -2.429 11.864 1.00 94.50 88 ALA A N 1
ATOM 731 C CA . ALA A 1 88 ? -4.594 -2.094 12.185 1.00 94.50 88 ALA A CA 1
ATOM 732 C C . ALA A 1 88 ? -3.608 -3.271 12.065 1.00 94.50 88 ALA A C 1
ATOM 734 O O . ALA A 1 88 ? -2.442 -3.047 11.745 1.00 94.50 88 ALA A O 1
ATOM 735 N N . ILE A 1 89 ? -4.051 -4.512 12.298 1.00 94.88 89 ILE A N 1
ATOM 736 C CA . ILE A 1 89 ? -3.216 -5.699 12.065 1.00 94.88 89 ILE A CA 1
ATOM 737 C C . ILE A 1 89 ? -2.942 -5.853 10.567 1.00 94.88 89 ILE A C 1
ATOM 739 O O . ILE A 1 89 ? -1.785 -5.969 10.177 1.00 94.88 89 ILE A O 1
ATOM 743 N N . TYR A 1 90 ? -3.976 -5.773 9.726 1.00 95.94 90 TYR A N 1
ATOM 744 C CA . TYR A 1 90 ? -3.808 -5.860 8.271 1.00 95.94 90 TYR A CA 1
ATOM 745 C C . TYR A 1 90 ? -3.024 -4.689 7.686 1.00 95.94 90 TYR A C 1
ATOM 747 O O . TYR A 1 90 ? -2.255 -4.886 6.750 1.00 95.94 90 TYR A O 1
ATOM 755 N N . HIS A 1 91 ? -3.157 -3.498 8.269 1.00 95.25 91 HIS A N 1
ATOM 756 C CA . HIS A 1 91 ? -2.332 -2.347 7.922 1.00 95.25 91 HIS A CA 1
ATOM 757 C C . HIS A 1 91 ? -0.838 -2.663 8.115 1.00 95.25 91 HIS A C 1
ATOM 759 O O . HIS A 1 91 ? -0.028 -2.473 7.208 1.00 95.25 91 HIS A O 1
ATOM 765 N N . LEU A 1 92 ? -0.483 -3.226 9.276 1.00 95.06 92 LEU A N 1
ATOM 766 C CA . LEU A 1 92 ? 0.887 -3.624 9.593 1.00 95.06 92 LEU A CA 1
ATOM 767 C C . LEU A 1 92 ? 1.378 -4.787 8.717 1.00 95.06 92 LEU A C 1
ATOM 769 O O . LEU A 1 92 ? 2.515 -4.761 8.248 1.00 95.06 92 LEU A O 1
ATOM 773 N N . SER A 1 93 ? 0.528 -5.784 8.457 1.00 94.69 93 SER A N 1
ATOM 774 C CA . SER A 1 93 ? 0.849 -6.901 7.562 1.00 94.69 93 SER A CA 1
ATOM 775 C C . SER A 1 93 ? 1.097 -6.435 6.126 1.00 94.69 93 SER A C 1
ATOM 777 O O . SER A 1 93 ? 2.057 -6.882 5.503 1.00 94.69 93 SER A O 1
ATOM 779 N N . GLY A 1 94 ? 0.274 -5.516 5.609 1.00 94.19 94 GLY A N 1
ATOM 780 C CA . GLY A 1 94 ? 0.458 -4.909 4.289 1.00 94.19 94 GLY A CA 1
ATOM 781 C C . GLY A 1 94 ? 1.786 -4.164 4.198 1.00 94.19 94 GLY A C 1
ATOM 782 O O . GLY A 1 94 ? 2.575 -4.425 3.291 1.00 94.19 94 GLY A O 1
ATOM 783 N N . ASN A 1 95 ? 2.079 -3.317 5.190 1.00 95.25 95 ASN A N 1
ATOM 784 C CA . ASN A 1 95 ? 3.351 -2.603 5.285 1.00 95.25 95 ASN A CA 1
ATOM 785 C C . ASN A 1 95 ? 4.562 -3.552 5.279 1.00 95.25 95 ASN A C 1
ATOM 787 O O . ASN A 1 95 ? 5.547 -3.274 4.602 1.00 95.25 95 ASN A O 1
ATOM 791 N N . PHE A 1 96 ? 4.496 -4.686 5.988 1.00 94.50 96 PHE A N 1
ATOM 792 C CA . PHE A 1 96 ? 5.587 -5.667 6.000 1.00 94.50 96 PHE A CA 1
ATOM 793 C C . PHE A 1 96 ? 5.868 -6.233 4.600 1.00 94.50 96 PHE A C 1
ATOM 795 O O . PHE A 1 96 ? 7.017 -6.243 4.163 1.00 94.50 96 PHE A O 1
ATOM 802 N N . ILE A 1 97 ? 4.822 -6.636 3.870 1.00 94.00 97 ILE A N 1
ATOM 803 C CA . ILE A 1 97 ? 4.956 -7.143 2.497 1.00 94.00 97 ILE A CA 1
ATOM 804 C C . ILE A 1 97 ? 5.535 -6.069 1.571 1.00 94.00 97 ILE A C 1
ATOM 806 O O . ILE A 1 97 ? 6.508 -6.327 0.864 1.00 94.00 97 ILE A O 1
ATOM 810 N N . PHE A 1 98 ? 4.994 -4.849 1.606 1.00 92.56 98 PHE A N 1
ATOM 811 C CA . PHE A 1 98 ? 5.486 -3.761 0.762 1.00 92.56 98 PHE A CA 1
ATOM 812 C C . PHE A 1 98 ? 6.916 -3.336 1.107 1.00 92.56 98 PHE A C 1
ATOM 814 O O . PHE A 1 98 ? 7.698 -3.055 0.203 1.00 92.56 98 PHE A O 1
ATOM 821 N N . THR A 1 99 ? 7.296 -3.364 2.385 1.00 93.88 99 THR A N 1
ATOM 822 C CA . THR A 1 99 ? 8.673 -3.092 2.817 1.00 93.88 99 THR A CA 1
ATOM 823 C C . THR A 1 99 ? 9.641 -4.128 2.255 1.00 93.88 99 THR A C 1
ATOM 825 O O . THR A 1 99 ? 10.682 -3.752 1.721 1.00 93.88 99 THR A O 1
ATOM 828 N N . LEU A 1 100 ? 9.292 -5.419 2.304 1.00 92.44 100 LEU A N 1
ATOM 829 C CA . LEU A 1 100 ? 10.117 -6.475 1.711 1.00 92.44 100 LEU A CA 1
ATOM 830 C C . LEU A 1 100 ? 10.277 -6.293 0.198 1.00 92.44 100 LEU A C 1
ATOM 832 O O . LEU A 1 100 ? 11.394 -6.392 -0.306 1.00 92.44 100 LEU A O 1
ATOM 836 N N . ILE A 1 101 ? 9.192 -5.964 -0.513 1.00 90.75 101 ILE A N 1
ATOM 837 C CA . ILE A 1 101 ? 9.235 -5.673 -1.954 1.00 90.75 101 ILE A CA 1
ATOM 838 C C . ILE A 1 101 ? 10.126 -4.454 -2.237 1.00 90.75 101 ILE A C 1
ATOM 840 O O . ILE A 1 101 ? 10.937 -4.494 -3.159 1.00 90.75 101 ILE A O 1
ATOM 844 N N . SER A 1 102 ? 10.026 -3.384 -1.443 1.00 89.50 102 SER A N 1
ATOM 845 C CA . SER A 1 102 ? 10.855 -2.183 -1.610 1.00 89.50 102 SER A CA 1
ATOM 846 C C . SER A 1 102 ? 12.335 -2.442 -1.329 1.00 89.50 102 SER A C 1
ATOM 848 O O . SER A 1 102 ? 13.180 -1.951 -2.073 1.00 89.50 102 SER A O 1
ATOM 850 N N . ILE A 1 103 ? 12.667 -3.218 -0.291 1.00 90.44 103 ILE A N 1
ATOM 851 C CA . ILE A 1 103 ? 14.054 -3.607 0.012 1.00 90.44 103 ILE A CA 1
ATOM 852 C C . ILE A 1 103 ? 14.614 -4.462 -1.123 1.00 90.44 103 ILE A C 1
ATOM 854 O O . ILE A 1 103 ? 15.714 -4.197 -1.605 1.00 90.44 103 ILE A O 1
ATOM 858 N N . TYR A 1 104 ? 13.841 -5.446 -1.590 1.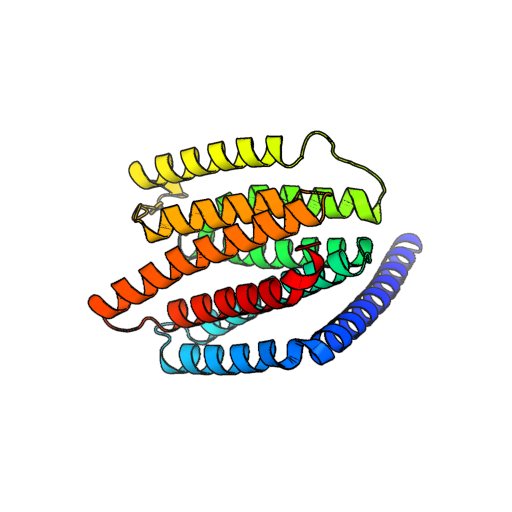00 87.75 104 TYR A N 1
ATOM 859 C CA . TYR A 1 104 ? 14.210 -6.255 -2.746 1.00 87.75 104 TYR A CA 1
ATOM 860 C C . TYR A 1 104 ? 14.466 -5.370 -3.975 1.00 87.75 104 TYR A C 1
ATOM 862 O O . TYR A 1 104 ? 15.518 -5.459 -4.606 1.00 87.75 104 TYR A O 1
ATOM 870 N N . GLY A 1 105 ? 13.549 -4.446 -4.269 1.00 83.19 105 GLY A N 1
ATOM 871 C CA . GLY A 1 105 ? 13.678 -3.540 -5.404 1.00 83.19 105 GLY A CA 1
ATOM 872 C C . GLY A 1 105 ? 14.867 -2.585 -5.307 1.00 83.19 105 GLY A C 1
ATOM 873 O O . GLY A 1 105 ? 15.483 -2.272 -6.325 1.00 83.19 105 GLY A O 1
ATOM 874 N N . LEU A 1 106 ? 15.233 -2.160 -4.098 1.00 83.50 106 LEU A N 1
ATOM 875 C CA . LEU A 1 106 ? 16.435 -1.370 -3.857 1.00 83.50 106 LEU A CA 1
ATOM 876 C C . LEU A 1 106 ? 17.708 -2.185 -4.129 1.00 83.50 106 LEU A C 1
ATOM 878 O O . LEU A 1 106 ? 18.567 -1.723 -4.872 1.00 83.50 106 LEU A O 1
ATOM 882 N N . ILE A 1 107 ? 17.820 -3.386 -3.555 1.00 84.44 107 ILE A N 1
ATOM 883 C CA . ILE A 1 107 ? 19.036 -4.212 -3.634 1.00 84.44 107 ILE A CA 1
ATOM 884 C C . ILE A 1 107 ? 19.289 -4.698 -5.066 1.00 84.44 107 ILE A C 1
ATOM 886 O O . ILE A 1 107 ? 20.415 -4.610 -5.556 1.00 84.44 107 ILE A O 1
ATOM 890 N N . TYR A 1 108 ? 18.253 -5.205 -5.740 1.00 80.69 108 TYR A N 1
ATOM 891 C CA . TYR A 1 108 ? 18.409 -5.882 -7.030 1.00 80.69 108 TYR A CA 1
ATOM 892 C C . TYR A 1 108 ? 18.196 -4.965 -8.234 1.00 80.69 108 TYR A C 1
ATOM 894 O O . TYR A 1 108 ? 18.854 -5.147 -9.257 1.00 80.69 108 TYR A O 1
ATOM 902 N N . PHE A 1 109 ? 17.329 -3.954 -8.116 1.00 75.38 109 PHE A N 1
ATOM 903 C CA . PHE A 1 109 ? 16.999 -3.053 -9.228 1.00 75.38 109 PHE A CA 1
ATOM 904 C C . PHE A 1 109 ? 17.442 -1.604 -9.003 1.00 75.38 109 PHE A C 1
ATOM 906 O O . PHE A 1 109 ? 17.189 -0.763 -9.862 1.00 75.38 109 PHE A O 1
ATOM 913 N N . GLY A 1 110 ? 18.049 -1.276 -7.856 1.00 72.38 110 GLY A N 1
ATOM 914 C CA . GLY A 1 110 ? 18.422 0.102 -7.520 1.00 72.38 110 GLY A CA 1
ATOM 915 C C . GLY A 1 110 ? 17.223 1.041 -7.351 1.00 72.38 110 GLY A C 1
ATOM 916 O O . GLY A 1 110 ? 17.389 2.254 -7.327 1.00 72.38 110 GLY A O 1
ATOM 917 N N . LYS A 1 111 ? 15.989 0.531 -7.238 1.00 75.56 111 LYS A N 1
ATOM 918 C CA . LYS A 1 111 ? 14.771 1.361 -7.243 1.00 75.56 111 LYS A CA 1
ATOM 919 C C . LYS A 1 111 ? 14.494 1.979 -5.867 1.00 75.56 111 LYS A C 1
ATOM 921 O O . LYS A 1 111 ? 13.524 1.625 -5.195 1.00 75.56 111 LYS A O 1
ATOM 926 N N . TYR A 1 112 ? 15.324 2.939 -5.456 1.00 77.19 112 TYR A N 1
ATOM 927 C CA . TYR A 1 112 ? 15.213 3.617 -4.154 1.00 77.19 112 TYR A CA 1
ATOM 928 C C . TYR A 1 112 ? 13.908 4.406 -3.977 1.00 77.19 112 TYR A C 1
ATOM 930 O O . TYR A 1 112 ? 13.435 4.588 -2.857 1.00 77.19 112 TYR A O 1
ATOM 938 N N . GLN A 1 113 ? 13.269 4.824 -5.070 1.00 74.62 113 GLN A N 1
ATOM 939 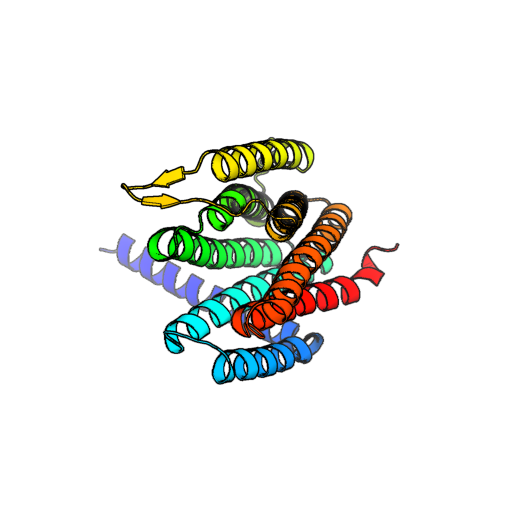C CA . GLN A 1 113 ? 11.970 5.500 -5.028 1.00 74.62 113 GLN A CA 1
ATOM 940 C C . GLN A 1 113 ? 10.926 4.743 -4.201 1.00 74.62 113 GLN A C 1
ATOM 942 O O . GLN A 1 113 ? 10.121 5.362 -3.515 1.00 74.62 113 GLN A O 1
ATOM 947 N N . TYR A 1 114 ? 10.961 3.406 -4.206 1.00 76.88 114 TYR A N 1
ATOM 948 C CA . TYR A 1 114 ? 10.014 2.607 -3.440 1.00 76.88 114 TYR A CA 1
ATOM 949 C C . TYR A 1 114 ? 10.354 2.532 -1.959 1.00 76.88 114 TYR A C 1
ATOM 951 O O . TYR A 1 114 ? 9.440 2.284 -1.180 1.00 76.88 114 TYR A O 1
ATOM 959 N N . ILE A 1 115 ? 11.616 2.710 -1.545 1.00 84.44 115 ILE A N 1
ATOM 960 C CA . ILE A 1 115 ? 11.983 2.655 -0.122 1.00 84.44 115 ILE A CA 1
ATOM 961 C C . ILE A 1 115 ? 11.636 3.960 0.599 1.00 84.44 115 ILE A C 1
ATOM 963 O O . ILE A 1 115 ? 11.222 3.912 1.754 1.00 84.44 115 ILE A O 1
ATOM 967 N N . ILE A 1 116 ? 11.718 5.103 -0.095 1.00 87.19 116 ILE A N 1
ATOM 968 C CA . ILE A 1 116 ? 11.405 6.428 0.467 1.00 87.19 116 ILE A CA 1
ATOM 969 C C . ILE A 1 116 ? 10.000 6.436 1.079 1.00 87.19 116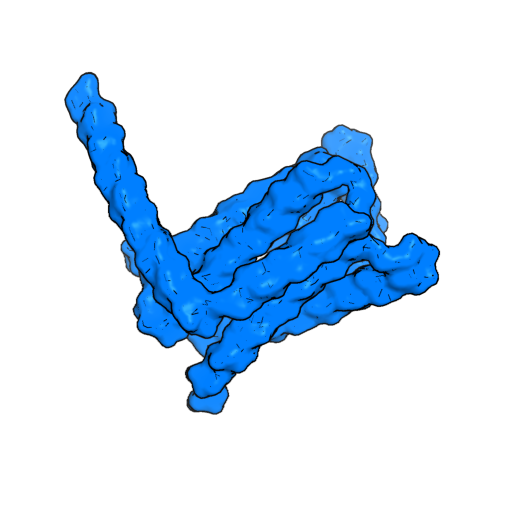 ILE A C 1
ATOM 971 O O . ILE A 1 116 ? 9.829 6.783 2.247 1.00 87.19 116 ILE A O 1
ATOM 975 N N . TRP A 1 117 ? 9.000 5.969 0.329 1.00 88.12 117 TRP A N 1
ATOM 976 C CA . TRP A 1 117 ? 7.609 5.958 0.793 1.00 88.12 117 TRP A CA 1
ATOM 977 C C . TRP A 1 117 ? 7.344 4.938 1.905 1.00 88.12 117 TRP A C 1
ATOM 979 O O . TRP A 1 117 ? 6.430 5.145 2.707 1.00 88.12 117 TRP A O 1
ATOM 989 N N . GLN A 1 118 ? 8.151 3.870 2.012 1.00 91.38 118 GLN A N 1
ATOM 990 C CA . GLN A 1 118 ? 7.990 2.902 3.104 1.00 91.38 118 GLN A CA 1
ATOM 991 C C . GLN A 1 118 ? 8.314 3.493 4.465 1.00 91.38 118 GLN A C 1
ATOM 993 O O . GLN A 1 118 ? 7.796 2.998 5.459 1.00 91.38 118 GLN A O 1
ATOM 998 N N . ILE A 1 119 ? 9.115 4.558 4.538 1.00 91.94 119 ILE A N 1
ATOM 999 C CA . ILE A 1 119 ? 9.393 5.229 5.810 1.00 91.94 119 ILE A CA 1
ATOM 1000 C C . ILE A 1 119 ? 8.086 5.795 6.382 1.00 91.94 119 ILE A C 1
ATOM 1002 O O . ILE A 1 119 ? 7.713 5.483 7.515 1.00 91.94 119 ILE A O 1
ATOM 1006 N N . SER A 1 120 ? 7.339 6.554 5.576 1.00 94.00 120 SER A N 1
ATOM 1007 C CA . SER A 1 120 ? 6.041 7.115 5.972 1.00 94.00 120 SER A CA 1
ATOM 1008 C C . SER A 1 120 ? 4.989 6.041 6.213 1.00 94.00 120 SER A C 1
ATOM 1010 O O . SER A 1 120 ? 4.216 6.134 7.169 1.00 94.00 120 SER A O 1
ATOM 1012 N N . TYR A 1 121 ? 4.977 4.995 5.386 1.00 94.88 121 TYR A N 1
ATOM 1013 C CA . TYR A 1 121 ? 4.056 3.879 5.563 1.00 94.88 121 TYR A CA 1
ATOM 1014 C C . TYR A 1 121 ? 4.341 3.122 6.876 1.00 94.88 121 TYR A C 1
ATOM 1016 O O . TYR A 1 121 ? 3.427 2.904 7.673 1.00 94.88 121 TYR A O 1
ATOM 1024 N N . CYS A 1 122 ? 5.605 2.838 7.197 1.00 95.38 122 CYS A N 1
ATOM 1025 C CA . CYS A 1 122 ? 5.990 2.220 8.466 1.00 95.38 122 CYS A CA 1
ATOM 1026 C C . CYS A 1 122 ? 5.518 3.050 9.662 1.00 95.38 122 CYS A C 1
ATOM 1028 O O . CYS A 1 122 ? 4.931 2.498 10.594 1.00 95.38 122 CYS A O 1
ATOM 1030 N N . ILE A 1 123 ? 5.713 4.373 9.626 1.00 95.25 123 ILE A N 1
ATOM 1031 C CA . ILE A 1 123 ? 5.231 5.284 10.674 1.00 95.25 123 ILE A CA 1
ATOM 1032 C C . ILE A 1 123 ? 3.707 5.171 10.827 1.00 95.25 123 ILE A C 1
ATOM 1034 O O . ILE A 1 123 ? 3.210 4.989 11.943 1.00 95.25 123 ILE A O 1
ATOM 1038 N N . ALA A 1 124 ? 2.962 5.232 9.719 1.00 95.19 124 ALA A N 1
ATOM 1039 C CA . ALA A 1 124 ? 1.505 5.134 9.719 1.00 95.19 124 ALA A CA 1
ATOM 1040 C C . ALA A 1 124 ? 1.008 3.790 10.279 1.00 95.19 124 ALA A C 1
ATOM 1042 O O . ALA A 1 124 ? 0.120 3.759 11.138 1.00 95.19 124 ALA A O 1
ATOM 1043 N N . ALA A 1 125 ? 1.610 2.683 9.842 1.00 95.56 125 ALA A N 1
ATOM 1044 C CA . ALA A 1 125 ? 1.254 1.335 10.264 1.00 95.56 125 ALA A CA 1
ATOM 1045 C C . ALA A 1 125 ? 1.559 1.095 11.749 1.00 95.56 125 ALA A C 1
ATOM 1047 O O . ALA A 1 125 ? 0.700 0.596 12.482 1.00 95.56 125 ALA A O 1
ATOM 1048 N N . ILE A 1 126 ? 2.744 1.505 12.218 1.00 94.94 126 ILE A N 1
ATOM 1049 C CA . ILE A 1 126 ? 3.139 1.396 13.627 1.00 94.94 126 ILE A CA 1
ATOM 1050 C C . ILE A 1 126 ? 2.195 2.221 14.499 1.00 94.94 126 ILE A C 1
ATOM 1052 O O . ILE A 1 126 ? 1.654 1.686 15.467 1.00 94.94 126 ILE A O 1
ATOM 1056 N N . LYS A 1 127 ? 1.928 3.483 14.135 1.00 94.56 127 LYS A N 1
ATOM 1057 C CA . LYS A 1 127 ? 1.001 4.340 14.884 1.00 94.56 127 LYS A CA 1
ATOM 1058 C C . LYS A 1 127 ? -0.389 3.713 14.974 1.00 94.56 127 LYS A C 1
ATOM 1060 O O . LYS A 1 127 ? -0.960 3.632 16.062 1.00 94.56 127 LYS A O 1
ATOM 1065 N N . ALA A 1 128 ? -0.949 3.270 13.847 1.00 93.31 128 ALA A N 1
ATOM 1066 C CA . ALA A 1 128 ? -2.270 2.653 13.832 1.00 93.31 128 ALA A CA 1
ATOM 1067 C C . ALA A 1 128 ? -2.303 1.410 14.734 1.00 93.31 128 ALA A C 1
ATOM 1069 O O . ALA A 1 128 ? -3.217 1.246 15.546 1.00 93.31 128 ALA A O 1
ATOM 1070 N N . PHE A 1 129 ? -1.280 0.558 14.645 1.00 94.19 129 PHE A N 1
ATOM 1071 C CA . PHE A 1 129 ? -1.174 -0.634 15.474 1.00 94.19 129 PHE A CA 1
ATOM 1072 C C . PHE A 1 129 ? -1.104 -0.296 16.966 1.00 94.19 129 PHE A C 1
ATOM 1074 O O . PHE A 1 129 ? -1.878 -0.857 17.748 1.00 94.19 129 PHE A O 1
ATOM 1081 N N . THR A 1 130 ? -0.252 0.651 17.373 1.00 93.50 130 THR A N 1
ATOM 1082 C CA . THR A 1 130 ? -0.115 1.036 18.784 1.00 93.50 130 THR A CA 1
ATOM 1083 C C . THR A 1 130 ? -1.369 1.699 19.333 1.00 93.50 130 THR A C 1
ATOM 1085 O O . THR A 1 130 ? -1.792 1.388 20.451 1.00 93.50 130 THR A O 1
ATOM 1088 N N . PHE A 1 131 ? -2.011 2.550 18.536 1.00 93.19 131 PHE A N 1
ATOM 1089 C CA . PHE A 1 131 ? -3.230 3.241 18.930 1.00 93.19 131 PHE A CA 1
ATOM 1090 C C . PHE A 1 131 ? -4.382 2.257 19.158 1.00 93.19 131 PHE A C 1
ATOM 1092 O O . PHE A 1 131 ? -4.993 2.238 20.229 1.00 93.19 131 PHE A O 1
ATOM 1099 N N . TYR A 1 132 ? -4.663 1.385 18.186 1.00 93.06 132 TYR A N 1
ATOM 1100 C CA . TYR A 1 132 ? -5.835 0.514 18.261 1.00 93.06 132 TYR A CA 1
ATOM 1101 C C . TYR A 1 132 ? -5.628 -0.714 19.160 1.00 93.06 132 TYR A C 1
ATOM 1103 O O . TYR A 1 132 ? -6.564 -1.093 19.875 1.00 93.06 132 TYR A O 1
ATOM 1111 N N . ASN A 1 133 ? -4.428 -1.312 19.181 1.00 91.94 133 ASN A N 1
ATOM 1112 C CA . ASN A 1 133 ? -4.163 -2.534 19.951 1.00 91.94 133 ASN A CA 1
ATOM 1113 C C . ASN A 1 133 ? -3.630 -2.268 21.364 1.00 91.94 133 ASN A C 1
ATOM 1115 O O . ASN A 1 133 ? -4.020 -2.985 22.284 1.00 91.94 133 ASN A O 1
ATOM 1119 N N . PHE A 1 134 ? -2.812 -1.228 21.561 1.00 91.12 134 PHE A N 1
ATOM 1120 C CA . PHE A 1 134 ? -2.220 -0.912 22.869 1.00 91.12 134 PHE A CA 1
ATOM 1121 C C . PHE A 1 134 ? -2.798 0.335 23.538 1.00 91.12 134 PHE A C 1
ATOM 1123 O O . PHE A 1 134 ? -2.390 0.649 24.653 1.00 91.12 134 PHE A O 1
ATOM 1130 N N . LYS A 1 135 ? -3.731 1.048 22.888 1.00 90.69 135 LYS A N 1
ATOM 1131 C CA . LYS A 1 135 ? -4.305 2.310 23.393 1.00 90.69 135 LYS A CA 1
ATOM 1132 C C . LYS A 1 135 ? -3.245 3.384 23.669 1.00 90.69 135 LYS A C 1
ATOM 1134 O O . LYS A 1 135 ? -3.457 4.272 24.489 1.00 90.69 135 LYS A O 1
ATOM 1139 N N . LYS A 1 136 ? -2.111 3.313 22.963 1.00 90.75 136 LYS A N 1
ATOM 1140 C CA . LYS A 1 136 ? -1.017 4.286 23.036 1.00 90.75 136 LYS A CA 1
ATOM 1141 C C . LYS A 1 136 ? -0.973 5.088 21.745 1.00 90.75 136 LYS A C 1
ATOM 1143 O O . LYS A 1 136 ? -0.645 4.545 20.690 1.00 90.75 136 LYS A O 1
ATOM 1148 N N . ASP A 1 137 ? -1.323 6.366 21.843 1.00 89.69 137 ASP A N 1
ATOM 1149 C CA . ASP A 1 137 ? -1.277 7.289 20.714 1.00 89.69 137 ASP A CA 1
ATOM 1150 C C . ASP A 1 137 ? 0.083 7.982 20.615 1.00 89.69 137 ASP A C 1
ATOM 1152 O O . ASP A 1 137 ? 0.563 8.569 21.587 1.00 89.69 137 ASP A O 1
ATOM 1156 N N . ILE A 1 138 ? 0.676 7.960 19.425 1.00 89.19 138 ILE A N 1
ATOM 1157 C CA . ILE A 1 138 ? 1.884 8.724 19.115 1.00 89.19 138 ILE A CA 1
ATOM 1158 C C . ILE A 1 138 ? 1.431 10.032 18.466 1.00 89.19 138 ILE A C 1
ATOM 1160 O O . ILE A 1 138 ? 1.472 10.187 17.248 1.00 89.19 138 ILE A O 1
ATOM 1164 N N . ARG A 1 139 ? 0.967 10.971 19.300 1.00 87.88 139 ARG A N 1
ATOM 1165 C CA . ARG A 1 139 ? 0.307 12.224 18.873 1.00 87.88 139 ARG A CA 1
ATOM 1166 C C . ARG A 1 139 ? 1.129 13.067 17.896 1.00 87.88 139 ARG A C 1
ATOM 1168 O O . ARG A 1 139 ? 0.558 13.786 17.076 1.00 87.88 139 ARG A O 1
ATOM 1175 N N . PHE A 1 140 ? 2.457 12.980 18.000 1.00 90.06 140 PHE A N 1
ATOM 1176 C CA . PHE A 1 140 ? 3.379 13.678 17.110 1.00 90.06 140 PHE A CA 1
ATOM 1177 C C . PHE A 1 140 ? 3.174 13.279 15.648 1.00 90.06 140 PHE A C 1
ATOM 1179 O O . PHE A 1 140 ? 3.208 14.146 14.785 1.00 90.06 140 PHE A O 1
ATOM 1186 N N . PHE A 1 141 ? 2.910 12.002 15.360 1.00 90.81 141 PHE A N 1
ATOM 1187 C CA . PHE A 1 141 ? 2.604 11.541 14.010 1.00 90.81 141 PHE A CA 1
ATOM 1188 C C . PHE A 1 141 ? 1.108 11.695 13.762 1.00 90.81 141 PHE A C 1
ATOM 1190 O O . PHE A 1 141 ? 0.308 10.900 14.236 1.00 90.81 141 PHE A O 1
ATOM 1197 N N . ASN A 1 142 ? 0.703 12.723 13.031 1.00 92.62 142 ASN A N 1
ATOM 1198 C CA . ASN A 1 142 ? -0.671 12.989 12.620 1.00 92.62 142 ASN A CA 1
ATOM 1199 C C . ASN A 1 142 ? -0.689 13.383 11.140 1.00 92.62 142 ASN A C 1
ATOM 1201 O O . ASN A 1 142 ? 0.338 13.333 10.467 1.00 92.62 142 ASN A O 1
ATOM 1205 N N . GLU A 1 143 ? -1.861 13.723 10.616 1.00 93.81 143 GLU A N 1
ATOM 1206 C CA . GLU A 1 143 ? -2.042 14.020 9.196 1.00 93.81 143 GLU A CA 1
ATOM 1207 C C . GLU A 1 143 ? -1.174 15.203 8.748 1.00 93.81 143 GLU A C 1
ATOM 1209 O O . GLU A 1 143 ? -0.581 15.166 7.673 1.00 93.81 143 GLU A O 1
ATOM 1214 N N . TYR A 1 144 ? -1.040 16.226 9.597 1.00 93.12 144 TYR A N 1
ATOM 1215 C CA . TYR A 1 144 ? -0.244 17.413 9.301 1.00 93.12 144 TYR A CA 1
ATOM 1216 C C . TYR A 1 144 ? 1.251 17.115 9.351 1.00 93.12 144 TYR A C 1
ATOM 1218 O O . TYR A 1 144 ? 1.969 17.437 8.408 1.00 93.12 144 TYR A O 1
ATOM 1226 N N . SER A 1 145 ? 1.731 16.474 10.420 1.00 94.44 145 SER A N 1
ATOM 1227 C CA . SER A 1 145 ? 3.162 16.183 10.548 1.00 94.44 145 SER A CA 1
ATOM 1228 C C . SER A 1 145 ? 3.640 15.173 9.510 1.00 94.44 145 SER A C 1
ATOM 1230 O O . SER A 1 145 ? 4.723 15.352 8.958 1.00 94.44 145 SER A O 1
ATOM 1232 N N . LEU A 1 146 ? 2.828 14.162 9.176 1.00 94.25 146 LEU A N 1
ATOM 1233 C CA . LEU A 1 146 ? 3.175 13.225 8.112 1.00 94.25 146 LEU A CA 1
ATOM 1234 C C . LEU A 1 146 ? 3.038 13.862 6.725 1.00 94.25 146 LEU A C 1
ATOM 1236 O O . LEU A 1 146 ? 3.831 13.551 5.848 1.00 94.25 146 LEU A O 1
ATOM 1240 N N . GLY A 1 147 ? 2.097 14.790 6.528 1.00 93.50 147 GLY A N 1
ATOM 1241 C CA . GLY A 1 147 ? 2.030 15.608 5.315 1.00 93.50 147 GLY A CA 1
ATOM 1242 C C . GLY A 1 147 ? 3.300 16.439 5.100 1.00 93.50 147 GLY A C 1
ATOM 1243 O O . GLY A 1 147 ? 3.898 16.376 4.030 1.00 93.50 147 GLY A O 1
ATOM 1244 N N . ILE A 1 148 ? 3.768 17.149 6.134 1.00 94.25 148 ILE A N 1
ATOM 1245 C CA . ILE A 1 148 ? 5.029 17.913 6.091 1.00 94.25 148 ILE A CA 1
ATOM 1246 C C . ILE A 1 148 ? 6.218 16.982 5.836 1.00 94.25 148 ILE A C 1
ATOM 1248 O O . ILE A 1 148 ? 7.058 17.265 4.982 1.00 94.25 148 ILE A O 1
ATOM 1252 N N . PHE A 1 149 ? 6.276 15.848 6.538 1.00 95.25 149 PHE A N 1
ATOM 1253 C CA . PHE A 1 149 ? 7.323 14.852 6.331 1.00 95.25 149 PHE A CA 1
ATOM 1254 C C . PHE A 1 149 ? 7.316 14.307 4.898 1.00 95.25 149 PHE A C 1
ATOM 1256 O O . PHE A 1 149 ? 8.367 14.208 4.276 1.00 95.25 149 PHE A O 1
ATOM 1263 N N . ASN A 1 150 ? 6.143 14.034 4.327 1.00 95.06 150 ASN A N 1
ATOM 1264 C CA . ASN A 1 150 ? 6.023 13.587 2.946 1.00 95.06 150 ASN A CA 1
ATOM 1265 C C . ASN A 1 150 ? 6.453 14.656 1.935 1.00 95.06 150 ASN A C 1
ATOM 1267 O O . ASN A 1 150 ? 7.081 14.308 0.941 1.00 95.06 150 ASN A O 1
ATOM 1271 N N . ILE A 1 151 ? 6.184 15.944 2.183 1.00 93.69 151 ILE A N 1
ATOM 1272 C CA . ILE A 1 151 ? 6.724 17.037 1.353 1.00 93.69 151 ILE A CA 1
ATOM 1273 C C . ILE A 1 151 ? 8.255 17.012 1.385 1.00 93.69 151 ILE A C 1
ATOM 1275 O O . ILE A 1 151 ? 8.897 17.079 0.338 1.00 93.69 151 ILE A O 1
ATOM 1279 N N . PHE A 1 152 ? 8.846 16.846 2.568 1.00 93.88 152 PHE A N 1
ATOM 1280 C CA . PHE A 1 152 ? 10.292 16.697 2.703 1.00 93.88 152 PHE A CA 1
ATOM 1281 C C . PHE A 1 152 ? 10.825 15.463 1.949 1.00 93.88 152 PHE A C 1
ATOM 1283 O O . PHE A 1 152 ? 11.826 15.565 1.241 1.00 93.88 152 PHE A O 1
ATOM 1290 N N . LEU A 1 153 ? 10.128 14.323 2.008 1.00 92.50 153 LEU A N 1
ATOM 1291 C CA . LEU A 1 153 ? 10.485 13.132 1.230 1.00 92.50 153 LEU A CA 1
ATOM 1292 C C . LEU A 1 153 ? 10.370 13.347 -0.287 1.00 92.50 153 LEU A C 1
ATOM 1294 O O . LEU A 1 153 ? 11.208 12.832 -1.024 1.00 92.50 153 LEU A O 1
ATOM 1298 N N . ILE A 1 154 ? 9.386 14.119 -0.763 1.00 91.44 154 ILE A N 1
ATOM 1299 C CA . ILE A 1 154 ? 9.285 14.516 -2.178 1.00 91.44 154 ILE A CA 1
ATOM 1300 C C . ILE A 1 154 ? 10.507 15.350 -2.580 1.00 91.44 154 ILE A C 1
ATOM 1302 O O . ILE A 1 154 ? 11.094 15.096 -3.628 1.00 91.44 154 ILE A O 1
ATOM 1306 N N . ILE A 1 155 ? 10.923 16.314 -1.751 1.00 90.56 155 ILE A N 1
ATOM 1307 C CA . ILE A 1 155 ? 12.115 17.136 -2.020 1.00 90.56 155 ILE A CA 1
ATOM 1308 C C . ILE A 1 155 ? 13.363 16.253 -2.110 1.00 90.56 155 ILE A C 1
ATOM 1310 O O . ILE A 1 155 ? 14.133 16.388 -3.057 1.00 90.56 155 ILE A O 1
ATOM 1314 N N . ILE A 1 156 ? 13.533 15.311 -1.177 1.00 88.50 156 ILE A N 1
ATOM 1315 C CA . ILE A 1 156 ? 14.616 14.316 -1.217 1.00 88.50 156 ILE A CA 1
ATOM 1316 C C . ILE A 1 156 ? 14.556 13.492 -2.508 1.00 88.50 156 ILE A C 1
ATOM 1318 O O . ILE A 1 156 ? 15.575 13.298 -3.170 1.00 88.50 156 ILE A O 1
ATOM 1322 N N . PHE A 1 157 ? 13.367 13.011 -2.871 1.00 87.31 157 PHE A N 1
ATOM 1323 C CA . PHE A 1 157 ? 13.154 12.223 -4.078 1.00 87.31 157 PHE A CA 1
ATOM 1324 C C . PHE A 1 157 ? 13.570 12.996 -5.339 1.00 87.31 157 PHE A C 1
ATOM 1326 O O . PHE A 1 157 ? 14.301 12.447 -6.164 1.00 87.31 157 PHE A O 1
ATOM 1333 N N . ILE A 1 158 ? 13.179 14.271 -5.450 1.00 87.25 158 ILE A N 1
ATOM 1334 C CA . ILE A 1 158 ? 13.560 15.160 -6.557 1.00 87.25 158 ILE A CA 1
ATOM 1335 C C . ILE A 1 158 ? 15.065 15.434 -6.544 1.00 87.25 158 ILE A C 1
ATOM 1337 O O . ILE A 1 158 ? 15.721 15.310 -7.574 1.00 87.25 158 ILE A O 1
ATOM 1341 N N . PHE A 1 159 ? 15.637 15.776 -5.390 1.00 86.00 159 PHE A N 1
ATOM 1342 C CA . PHE A 1 159 ? 17.059 16.088 -5.278 1.00 86.00 159 PHE A CA 1
ATOM 1343 C C . PHE A 1 159 ? 17.934 14.926 -5.761 1.00 86.00 159 PHE A C 1
ATOM 1345 O O . PHE A 1 159 ? 18.829 15.130 -6.581 1.00 86.00 159 PHE A O 1
ATOM 1352 N N . PHE A 1 160 ? 17.648 13.704 -5.308 1.00 81.06 160 PHE A N 1
ATOM 1353 C CA . PHE A 1 160 ? 18.399 12.523 -5.734 1.00 81.06 160 PHE A CA 1
ATOM 1354 C C . PHE A 1 160 ? 18.065 12.067 -7.152 1.00 81.06 160 PHE A C 1
ATOM 1356 O O . PHE A 1 160 ? 18.928 11.506 -7.820 1.00 81.06 160 PHE A O 1
ATOM 1363 N N . GLY A 1 161 ? 16.855 12.339 -7.646 1.00 77.44 161 GLY A N 1
ATOM 1364 C CA . GLY A 1 161 ? 16.533 12.053 -9.039 1.00 77.44 161 GLY A CA 1
ATOM 1365 C C . GLY A 1 161 ? 17.313 12.947 -10.010 1.00 77.44 161 GLY A C 1
ATOM 1366 O O . GLY A 1 161 ? 17.685 12.479 -11.079 1.00 77.44 161 GLY A O 1
ATOM 1367 N N . LEU A 1 162 ? 17.596 14.204 -9.634 1.00 78.62 162 LEU A N 1
ATOM 1368 C CA . LEU A 1 162 ? 18.353 15.154 -10.464 1.00 78.62 162 LEU A CA 1
ATOM 1369 C C . LEU A 1 162 ? 19.867 14.947 -10.380 1.00 78.62 162 LEU A C 1
ATOM 1371 O O . LEU A 1 162 ? 20.557 15.077 -11.385 1.00 78.62 162 LEU A O 1
ATOM 1375 N N . ASN A 1 163 ? 20.384 14.657 -9.185 1.00 76.75 163 ASN A N 1
ATOM 1376 C CA . ASN A 1 163 ? 21.828 14.592 -8.939 1.00 76.75 163 ASN A CA 1
ATOM 1377 C C . ASN A 1 163 ? 22.396 13.167 -8.996 1.00 76.75 163 ASN A C 1
ATOM 1379 O O . ASN A 1 163 ? 23.605 12.986 -8.881 1.00 76.75 163 ASN A O 1
ATOM 1383 N N . GLY A 1 164 ? 21.533 12.161 -9.161 1.00 69.62 164 GLY A N 1
ATOM 1384 C CA . GLY A 1 164 ? 21.900 10.762 -9.003 1.00 69.62 164 GLY A CA 1
ATOM 1385 C C . GLY A 1 164 ? 22.140 10.391 -7.537 1.00 69.62 164 GLY A C 1
ATOM 1386 O O . GLY A 1 164 ? 22.406 11.227 -6.669 1.00 69.62 164 GLY A O 1
ATOM 1387 N N . LEU A 1 165 ? 22.026 9.100 -7.241 1.00 71.75 165 LEU A N 1
ATOM 1388 C CA . LEU A 1 165 ? 22.312 8.545 -5.922 1.00 71.75 165 LEU A CA 1
ATOM 1389 C C . LEU A 1 165 ? 23.348 7.434 -6.069 1.00 71.75 165 LEU A C 1
ATOM 1391 O O . LEU A 1 165 ? 23.080 6.427 -6.719 1.00 71.75 165 LEU A O 1
ATOM 1395 N N . ASN A 1 166 ? 24.519 7.588 -5.453 1.00 67.69 166 ASN A N 1
ATOM 1396 C CA . ASN A 1 166 ? 25.508 6.516 -5.411 1.00 67.69 166 ASN A CA 1
ATOM 1397 C C . ASN A 1 166 ? 25.253 5.631 -4.185 1.00 67.69 166 ASN A C 1
ATOM 1399 O O . ASN A 1 166 ? 25.519 6.031 -3.051 1.00 67.69 166 ASN A O 1
ATOM 1403 N N . ILE A 1 167 ? 24.721 4.428 -4.411 1.00 64.88 167 ILE A N 1
ATOM 1404 C CA . ILE A 1 167 ? 24.600 3.400 -3.373 1.00 64.88 167 ILE A CA 1
ATOM 1405 C C . ILE A 1 167 ? 25.585 2.283 -3.703 1.00 64.88 167 ILE A C 1
ATOM 1407 O O . ILE A 1 167 ? 25.468 1.629 -4.737 1.00 64.88 167 ILE A O 1
ATOM 1411 N N . ALA A 1 168 ? 26.531 2.036 -2.793 1.00 59.12 168 ALA A N 1
ATOM 1412 C CA . ALA A 1 168 ? 27.489 0.930 -2.883 1.00 59.12 168 ALA A CA 1
ATOM 1413 C C . ALA A 1 168 ? 28.277 0.878 -4.213 1.00 59.12 168 ALA A C 1
ATOM 1415 O O . ALA A 1 168 ? 28.560 -0.202 -4.730 1.00 59.12 168 ALA A O 1
ATOM 1416 N N . GLY A 1 169 ? 28.622 2.041 -4.777 1.00 58.00 169 GLY A N 1
ATOM 1417 C CA . GLY A 1 169 ? 29.405 2.149 -6.011 1.00 58.00 169 GLY A CA 1
ATOM 1418 C C . GLY A 1 169 ? 28.583 2.084 -7.302 1.00 58.00 169 GLY A C 1
ATOM 1419 O O . GLY A 1 169 ? 29.169 2.140 -8.379 1.00 58.00 169 GLY A O 1
ATOM 1420 N N . LYS A 1 170 ? 27.249 1.982 -7.224 1.00 59.75 170 LYS A N 1
ATOM 1421 C CA . LYS A 1 170 ? 26.351 2.119 -8.379 1.00 59.75 170 LYS A CA 1
ATOM 1422 C C . LYS A 1 170 ? 25.683 3.487 -8.357 1.00 59.75 170 LYS A C 1
ATOM 1424 O O . LYS A 1 170 ? 24.932 3.791 -7.430 1.00 59.75 170 LYS A O 1
ATOM 1429 N N . GLU A 1 171 ? 25.921 4.280 -9.398 1.00 60.41 171 GLU A N 1
ATOM 1430 C CA . GLU A 1 171 ? 25.127 5.478 -9.663 1.00 60.41 171 GLU A CA 1
ATOM 1431 C C . GLU A 1 171 ? 23.729 5.072 -10.126 1.00 60.41 171 GLU A C 1
ATOM 1433 O O . GLU A 1 171 ? 23.544 4.410 -11.148 1.00 60.41 171 GLU A O 1
ATOM 1438 N N . ILE A 1 172 ? 22.734 5.452 -9.335 1.00 62.25 172 ILE A N 1
ATOM 1439 C CA . ILE A 1 172 ? 21.328 5.284 -9.652 1.00 62.25 172 ILE A CA 1
ATOM 1440 C C . ILE A 1 172 ? 20.835 6.633 -10.160 1.00 62.25 172 ILE A C 1
ATOM 1442 O O . ILE A 1 172 ? 20.597 7.553 -9.376 1.00 62.25 172 ILE A O 1
ATOM 1446 N N . PHE A 1 173 ? 20.684 6.743 -11.476 1.00 52.31 173 PHE A N 1
ATOM 1447 C CA . PHE A 1 173 ? 19.984 7.860 -12.095 1.00 52.31 173 PHE A CA 1
ATOM 1448 C C . PHE A 1 173 ? 18.507 7.526 -12.209 1.00 52.31 173 PHE A C 1
ATOM 1450 O O . PHE A 1 173 ? 18.127 6.428 -12.625 1.00 52.31 173 PHE A O 1
ATOM 1457 N N . LEU A 1 174 ? 17.671 8.485 -11.835 1.00 58.38 174 LEU A N 1
ATOM 1458 C CA . LEU A 1 174 ? 16.233 8.364 -11.959 1.00 58.38 174 LEU A CA 1
ATOM 1459 C C . LEU A 1 174 ? 15.776 9.264 -13.093 1.00 58.38 174 LEU A C 1
ATOM 1461 O O . LEU A 1 174 ? 16.128 10.438 -13.150 1.00 58.38 174 LEU A O 1
ATOM 1465 N N . ASN A 1 175 ? 14.958 8.720 -13.988 1.00 58.28 175 ASN A N 1
ATOM 1466 C CA . ASN A 1 175 ? 14.263 9.555 -14.949 1.00 58.28 175 ASN A CA 1
ATOM 1467 C C . ASN A 1 175 ? 13.120 10.256 -14.200 1.00 58.28 175 ASN A C 1
ATOM 1469 O O . ASN A 1 175 ? 12.054 9.669 -14.004 1.00 58.28 175 ASN A O 1
ATOM 1473 N N . LEU A 1 176 ? 13.377 11.474 -13.709 1.00 69.88 176 LEU A N 1
ATOM 1474 C CA . LEU A 1 176 ? 12.396 12.378 -13.093 1.00 69.88 176 LEU A CA 1
ATOM 1475 C C . LEU A 1 176 ? 11.362 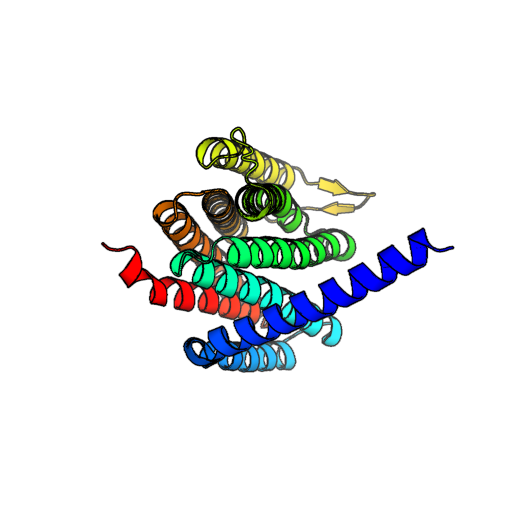12.823 -14.137 1.00 69.88 176 LEU A C 1
ATOM 1477 O O . LEU A 1 176 ? 11.332 13.958 -14.602 1.00 69.88 176 LEU A O 1
ATOM 1481 N N . GLY A 1 177 ? 10.522 11.880 -14.544 1.00 76.00 177 GLY A N 1
ATOM 1482 C CA . GLY A 1 177 ? 9.429 12.093 -15.475 1.00 76.00 177 GLY A CA 1
ATOM 1483 C C . GLY A 1 177 ? 8.108 12.335 -14.755 1.00 76.00 177 GLY A C 1
ATOM 1484 O O . GLY A 1 177 ? 7.959 12.057 -13.559 1.00 76.00 177 GLY A O 1
ATOM 1485 N N . PHE A 1 178 ? 7.122 12.782 -15.531 1.00 83.62 178 PHE A N 1
ATOM 1486 C CA . PHE A 1 178 ? 5.736 12.973 -15.099 1.00 83.62 178 PHE A CA 1
ATOM 1487 C C . PHE A 1 178 ? 5.172 11.761 -14.337 1.00 83.62 178 PHE A C 1
ATOM 1489 O O . PHE A 1 178 ? 4.579 11.932 -13.272 1.00 83.62 178 PHE A O 1
ATOM 1496 N N . GLU A 1 179 ? 5.412 10.541 -14.829 1.00 85.06 179 GLU A N 1
ATOM 1497 C CA . GLU A 1 179 ? 5.031 9.286 -14.164 1.00 85.06 179 GLU A CA 1
ATOM 1498 C C . GLU A 1 179 ? 5.509 9.241 -12.705 1.00 85.06 179 GLU A C 1
ATOM 1500 O O . GLU A 1 179 ? 4.713 9.049 -11.783 1.00 85.06 179 GLU A O 1
ATOM 1505 N N . SER A 1 180 ? 6.809 9.455 -12.495 1.00 83.12 180 SER A N 1
ATOM 1506 C CA . SER A 1 180 ? 7.453 9.279 -11.194 1.00 83.12 180 SER A CA 1
ATOM 1507 C C . SER A 1 180 ? 6.992 10.319 -10.163 1.00 83.12 180 SER A C 1
ATOM 1509 O O . SER A 1 180 ? 6.703 9.966 -9.018 1.00 83.12 180 SER A O 1
ATOM 1511 N N . LEU A 1 181 ? 6.825 11.579 -10.582 1.00 88.00 181 LEU A N 1
ATOM 1512 C CA . LEU A 1 181 ? 6.313 12.665 -9.741 1.00 88.00 181 LEU A CA 1
ATOM 1513 C C . LEU A 1 181 ? 4.838 12.465 -9.382 1.00 88.00 181 LEU A C 1
ATOM 1515 O O . LEU A 1 181 ? 4.442 12.658 -8.233 1.00 88.00 181 LEU A O 1
ATOM 1519 N N . THR A 1 182 ? 4.025 12.033 -10.346 1.00 90.88 182 THR A N 1
ATOM 1520 C CA . THR A 1 182 ? 2.595 11.798 -10.117 1.00 90.88 182 THR A CA 1
ATOM 1521 C C . THR A 1 182 ? 2.391 10.638 -9.138 1.00 90.88 182 THR A C 1
ATOM 1523 O O . THR A 1 182 ? 1.618 10.759 -8.188 1.00 90.88 182 THR A O 1
ATOM 1526 N N . MET A 1 183 ? 3.143 9.541 -9.289 1.00 89.62 183 MET A N 1
ATOM 1527 C CA . MET A 1 183 ? 3.113 8.437 -8.324 1.00 89.62 183 MET A CA 1
ATOM 1528 C C . MET A 1 183 ? 3.624 8.855 -6.940 1.00 89.62 183 MET A C 1
ATOM 1530 O O . MET A 1 183 ? 3.031 8.457 -5.940 1.00 89.62 183 MET A O 1
ATOM 1534 N N . ALA A 1 184 ? 4.675 9.679 -6.859 1.00 90.75 184 ALA A N 1
ATOM 1535 C CA . ALA A 1 184 ? 5.190 10.215 -5.597 1.00 90.75 184 ALA A CA 1
ATOM 1536 C C . ALA A 1 184 ? 4.126 11.010 -4.821 1.00 90.75 184 ALA A C 1
ATOM 1538 O O . ALA A 1 184 ? 3.923 10.782 -3.626 1.00 90.75 184 ALA A O 1
ATOM 1539 N N . LEU A 1 185 ? 3.389 11.891 -5.507 1.00 92.81 185 LEU A N 1
ATOM 1540 C CA . LEU A 1 185 ? 2.245 12.600 -4.923 1.00 92.81 185 LEU A CA 1
ATOM 1541 C C . LEU A 1 185 ? 1.164 11.625 -4.445 1.00 92.81 185 LEU A C 1
ATOM 1543 O O . LEU A 1 185 ? 0.620 11.782 -3.351 1.00 92.81 185 LEU A O 1
ATOM 1547 N N . GLY A 1 186 ? 0.895 10.584 -5.232 1.00 94.44 186 GLY A N 1
ATOM 1548 C CA . GLY A 1 186 ? -0.040 9.532 -4.863 1.00 94.44 186 GLY A CA 1
ATOM 1549 C C . GLY A 1 186 ? 0.352 8.789 -3.581 1.00 94.44 186 GLY A C 1
ATOM 1550 O O . GLY A 1 186 ? -0.452 8.699 -2.653 1.00 94.44 186 GLY A O 1
ATOM 1551 N N . PHE A 1 187 ? 1.599 8.319 -3.478 1.00 92.38 187 PHE A N 1
ATOM 1552 C CA . PHE A 1 187 ? 2.116 7.655 -2.274 1.00 92.38 187 PHE A CA 1
ATOM 1553 C C . PHE A 1 187 ? 2.143 8.579 -1.053 1.00 92.38 187 PHE A C 1
ATOM 1555 O O . PHE A 1 187 ? 1.816 8.148 0.057 1.00 92.38 187 PHE A O 1
ATOM 1562 N N . SER A 1 188 ? 2.485 9.853 -1.251 1.00 94.25 188 SER A N 1
ATOM 1563 C CA . SER A 1 188 ? 2.411 10.884 -0.215 1.00 94.25 188 SER A CA 1
ATOM 1564 C C . SER A 1 188 ? 0.992 10.987 0.359 1.00 94.25 188 SER A C 1
ATOM 1566 O O . SER A 1 188 ? 0.796 10.819 1.562 1.00 94.25 188 SER A O 1
ATOM 1568 N N . LEU A 1 189 ? -0.023 11.142 -0.495 1.00 95.25 189 LEU A N 1
ATOM 1569 C CA . LEU A 1 189 ? -1.417 11.235 -0.057 1.00 95.25 189 LEU A CA 1
ATOM 1570 C C . LEU A 1 189 ? -1.906 9.959 0.639 1.00 95.25 189 LEU A C 1
ATOM 1572 O O . LEU A 1 189 ? -2.526 10.053 1.699 1.00 95.25 189 LEU A O 1
ATOM 1576 N N . VAL A 1 190 ? -1.592 8.777 0.094 1.00 94.94 190 VAL A N 1
ATOM 1577 C CA . VAL A 1 190 ? -1.958 7.494 0.719 1.00 94.94 190 VAL A CA 1
ATOM 1578 C C . VAL A 1 190 ? -1.348 7.386 2.115 1.00 94.94 190 VAL A C 1
ATOM 1580 O O . VAL A 1 190 ? -2.053 7.120 3.083 1.00 94.94 190 VAL A O 1
ATOM 1583 N N . THR A 1 191 ? -0.047 7.627 2.267 1.00 94.38 191 THR A N 1
ATOM 1584 C CA . THR A 1 191 ? 0.603 7.491 3.580 1.00 94.38 191 THR A CA 1
ATOM 1585 C C . THR A 1 191 ? 0.099 8.533 4.585 1.00 94.38 191 THR A C 1
ATOM 1587 O O . THR A 1 191 ? -0.150 8.184 5.742 1.00 94.38 191 THR A O 1
ATOM 1590 N N . THR A 1 192 ? -0.174 9.770 4.150 1.00 95.06 192 THR A N 1
ATOM 1591 C CA . THR A 1 192 ? -0.841 10.800 4.969 1.00 95.06 192 THR A CA 1
ATOM 1592 C C . THR A 1 192 ? -2.265 10.401 5.375 1.00 95.06 192 THR A C 1
ATOM 1594 O O . THR A 1 192 ? -2.680 10.659 6.505 1.00 95.06 192 THR A O 1
ATOM 1597 N N . GLY A 1 193 ? -3.024 9.739 4.501 1.00 94.38 193 GLY A N 1
ATOM 1598 C CA . GLY A 1 193 ? -4.336 9.195 4.846 1.00 94.38 193 GLY A CA 1
ATOM 1599 C C . GLY A 1 193 ? -4.245 8.072 5.878 1.00 94.38 193 GLY A C 1
ATOM 1600 O O . GLY A 1 193 ? -4.972 8.069 6.872 1.00 94.38 193 GLY A O 1
ATOM 1601 N N . LEU A 1 194 ? -3.306 7.146 5.689 1.00 94.69 194 LEU A N 1
ATOM 1602 C CA . LEU A 1 194 ? -3.129 5.956 6.524 1.00 94.69 194 LEU A CA 1
ATOM 1603 C C . LEU A 1 194 ? -2.739 6.250 7.981 1.00 94.69 194 LEU A C 1
ATOM 1605 O O . LEU A 1 194 ? -3.072 5.459 8.866 1.00 94.69 194 LEU A O 1
ATOM 1609 N N . VAL A 1 195 ? -2.071 7.374 8.263 1.00 94.62 195 VAL A N 1
ATOM 1610 C CA . VAL A 1 195 ? -1.740 7.782 9.646 1.00 94.62 195 VAL A CA 1
ATOM 1611 C C . VAL A 1 195 ? -2.928 8.397 10.390 1.00 94.62 195 VAL A C 1
ATOM 1613 O O . VAL A 1 195 ? -2.883 8.571 11.616 1.00 94.62 195 VAL A O 1
ATOM 1616 N N . SER A 1 196 ? -3.990 8.751 9.663 1.00 92.06 196 SER A N 1
ATOM 1617 C CA . SER A 1 196 ? -5.160 9.407 10.224 1.00 92.06 196 SER A CA 1
ATOM 1618 C C . SER A 1 196 ? -6.015 8.448 11.044 1.00 92.06 196 SER A C 1
ATOM 1620 O O . SER A 1 196 ? -6.320 7.324 10.638 1.00 92.06 196 SER A O 1
ATOM 1622 N N . THR A 1 197 ? -6.466 8.921 12.204 1.00 86.44 197 THR A N 1
ATOM 1623 C CA . THR A 1 197 ? -7.515 8.251 12.987 1.00 86.44 197 THR A CA 1
ATOM 1624 C C . THR A 1 197 ? -8.918 8.679 12.547 1.00 86.44 197 THR A C 1
ATOM 1626 O O . THR A 1 197 ? -9.901 8.063 12.957 1.00 86.44 197 THR A O 1
ATOM 1629 N N . LYS A 1 198 ? -9.029 9.706 11.693 1.00 89.88 198 LYS A N 1
ATOM 1630 C CA . LYS A 1 198 ? -10.289 10.227 11.157 1.00 89.88 198 LYS A CA 1
ATOM 1631 C C . LYS A 1 198 ? -10.650 9.460 9.887 1.00 89.88 198 LYS A C 1
ATOM 1633 O O . LYS A 1 198 ? -10.051 9.671 8.835 1.00 89.88 198 LYS A O 1
ATOM 1638 N N . ASP A 1 199 ? -11.664 8.603 9.970 1.00 87.19 199 ASP A N 1
ATOM 1639 C CA . ASP A 1 199 ? -11.998 7.676 8.880 1.00 87.19 199 ASP A CA 1
ATOM 1640 C C . ASP A 1 199 ? -12.309 8.380 7.547 1.00 87.19 199 ASP A C 1
ATOM 1642 O O . ASP A 1 199 ? -11.805 7.975 6.503 1.00 87.19 199 ASP A O 1
ATOM 1646 N N . LYS A 1 200 ? -13.054 9.496 7.583 1.00 91.56 200 LYS A N 1
ATOM 1647 C CA . LYS A 1 200 ? -13.377 10.288 6.383 1.00 91.56 200 LYS A CA 1
ATOM 1648 C C . LYS A 1 200 ? -12.123 10.875 5.729 1.00 91.56 200 LYS A C 1
ATOM 1650 O O . LYS A 1 200 ? -11.969 10.763 4.519 1.00 91.56 200 LYS A O 1
ATOM 1655 N N . PHE A 1 201 ? -11.206 11.449 6.512 1.00 93.44 201 PHE A N 1
ATOM 1656 C CA . PHE A 1 201 ? -9.948 11.981 5.976 1.00 93.44 201 PHE A CA 1
ATOM 1657 C C . PHE A 1 201 ? -9.091 10.866 5.370 1.00 93.44 201 PHE A C 1
ATOM 1659 O O . PHE A 1 201 ? -8.657 10.989 4.228 1.00 93.44 201 PHE A O 1
ATOM 1666 N N . ARG A 1 202 ? -8.910 9.757 6.103 1.00 94.06 202 ARG A N 1
ATOM 1667 C CA . ARG A 1 202 ? -8.183 8.575 5.625 1.00 94.06 202 ARG A CA 1
ATOM 1668 C C . ARG A 1 202 ? -8.727 8.078 4.290 1.00 94.06 202 ARG A C 1
ATOM 1670 O O . ARG A 1 202 ? -7.953 7.874 3.363 1.00 94.06 202 ARG A O 1
ATOM 1677 N N . TYR A 1 203 ? -10.046 7.910 4.187 1.00 94.62 203 TYR A N 1
ATOM 1678 C CA . TYR A 1 203 ? -10.695 7.456 2.960 1.00 94.62 203 TYR A CA 1
ATOM 1679 C C . TYR A 1 203 ? -10.396 8.382 1.775 1.00 94.62 203 TYR A C 1
ATOM 1681 O O . TYR A 1 203 ? -9.933 7.909 0.740 1.00 94.62 203 TYR A O 1
ATOM 1689 N N . TRP A 1 204 ? -10.620 9.693 1.926 1.00 95.62 204 TRP A N 1
ATOM 1690 C CA . TRP A 1 204 ? -10.443 10.650 0.830 1.00 95.62 204 TRP A CA 1
ATOM 1691 C C . TRP A 1 204 ? -8.981 10.809 0.417 1.00 95.62 204 TRP A C 1
ATOM 1693 O O . TRP A 1 204 ? -8.686 10.778 -0.774 1.00 95.62 204 TRP A O 1
ATOM 1703 N N . ALA A 1 205 ? -8.062 10.921 1.379 1.00 95.50 205 ALA A N 1
ATOM 1704 C CA . ALA A 1 205 ? -6.632 11.002 1.095 1.00 95.50 205 ALA A CA 1
ATOM 1705 C C . ALA A 1 205 ? -6.134 9.745 0.361 1.00 95.50 205 ALA A C 1
ATOM 1707 O O . ALA A 1 205 ? -5.446 9.859 -0.653 1.00 95.50 205 ALA A O 1
ATOM 1708 N N . ASN A 1 206 ? -6.560 8.554 0.799 1.00 95.19 206 ASN A N 1
ATOM 1709 C CA . ASN A 1 206 ? -6.230 7.305 0.117 1.00 95.19 206 ASN A CA 1
ATOM 1710 C C . ASN A 1 206 ? -6.845 7.235 -1.287 1.00 95.19 206 ASN A C 1
ATOM 1712 O O . ASN A 1 206 ? -6.152 6.844 -2.220 1.00 95.19 206 ASN A O 1
ATOM 1716 N N . LEU A 1 207 ? -8.114 7.626 -1.460 1.00 96.31 207 LEU A N 1
ATOM 1717 C CA . LEU A 1 207 ? -8.789 7.613 -2.761 1.00 96.31 207 LEU A CA 1
ATOM 1718 C C . LEU A 1 207 ? -8.080 8.527 -3.767 1.00 96.31 207 LEU A C 1
ATOM 1720 O O . LEU A 1 207 ? -7.754 8.084 -4.867 1.00 96.31 207 LEU A O 1
ATOM 1724 N N . PHE A 1 208 ? -7.804 9.779 -3.387 1.00 96.56 208 PHE A N 1
ATOM 1725 C CA . PHE A 1 208 ? -7.065 10.702 -4.248 1.00 96.56 208 PHE A CA 1
ATOM 1726 C C . PHE A 1 208 ? -5.656 10.189 -4.527 1.00 96.56 208 PHE A C 1
ATOM 1728 O O . PHE A 1 208 ? -5.225 10.192 -5.677 1.00 96.56 208 PHE A O 1
ATOM 1735 N N . GLY A 1 209 ? -4.963 9.677 -3.509 1.00 95.81 209 GLY A N 1
ATOM 1736 C CA . GLY A 1 209 ? -3.641 9.093 -3.685 1.00 95.81 209 GLY A CA 1
ATOM 1737 C C . GLY A 1 209 ? -3.627 7.934 -4.688 1.00 95.81 209 GLY A C 1
ATOM 1738 O O . GLY A 1 209 ? -2.790 7.917 -5.587 1.00 95.81 209 GLY A O 1
ATOM 1739 N N . ILE A 1 210 ? -4.600 7.019 -4.613 1.00 95.44 210 ILE A N 1
ATOM 1740 C CA . ILE A 1 210 ? -4.774 5.920 -5.578 1.00 95.44 210 ILE A CA 1
ATOM 1741 C C . ILE A 1 210 ? -5.002 6.460 -6.999 1.00 95.44 210 ILE A C 1
ATOM 1743 O O . ILE A 1 210 ? -4.402 5.945 -7.940 1.00 95.44 210 ILE A O 1
ATOM 1747 N N . ILE A 1 211 ? -5.815 7.510 -7.168 1.00 96.69 211 ILE A N 1
ATOM 1748 C CA . ILE A 1 211 ? -6.040 8.150 -8.477 1.00 96.69 211 ILE A CA 1
ATOM 1749 C C . ILE A 1 211 ? -4.722 8.679 -9.058 1.00 96.69 211 ILE A C 1
ATOM 1751 O O . ILE A 1 211 ? -4.419 8.404 -10.217 1.00 96.69 211 ILE A O 1
ATOM 1755 N N . PHE A 1 212 ? -3.902 9.371 -8.263 1.00 95.56 212 PHE A N 1
ATOM 1756 C CA . PHE A 1 212 ? -2.586 9.841 -8.711 1.00 95.56 212 PHE A CA 1
ATOM 1757 C C . PHE A 1 212 ? -1.654 8.683 -9.101 1.00 95.56 212 PHE A C 1
ATOM 1759 O O . PHE A 1 212 ? -1.001 8.751 -10.143 1.00 95.56 212 PHE A O 1
ATOM 1766 N N . ILE A 1 213 ? -1.630 7.587 -8.331 1.00 93.81 213 ILE A N 1
ATOM 1767 C CA . ILE A 1 213 ? -0.830 6.398 -8.678 1.00 93.81 213 ILE A CA 1
ATOM 1768 C C . ILE A 1 213 ? -1.292 5.807 -10.019 1.00 93.81 213 ILE A C 1
ATOM 1770 O O . ILE A 1 213 ? -0.449 5.441 -10.838 1.00 93.81 213 ILE A O 1
ATOM 1774 N N . ILE A 1 214 ? -2.603 5.758 -10.279 1.00 94.12 214 ILE A N 1
ATOM 1775 C CA . ILE A 1 214 ? -3.169 5.281 -11.552 1.00 94.12 214 ILE A CA 1
ATOM 1776 C C . ILE A 1 214 ? -2.789 6.199 -12.708 1.00 94.12 214 ILE A C 1
ATOM 1778 O O . ILE A 1 214 ? -2.392 5.695 -13.752 1.00 94.12 214 ILE A O 1
ATOM 1782 N N . ILE A 1 215 ? -2.881 7.521 -12.539 1.00 93.50 215 ILE A N 1
ATOM 1783 C CA . ILE A 1 215 ? -2.503 8.479 -13.587 1.00 93.50 215 ILE A CA 1
ATOM 1784 C C . ILE A 1 215 ? -1.021 8.312 -13.937 1.00 93.50 215 ILE A C 1
ATOM 1786 O O . ILE A 1 215 ? -0.682 8.187 -15.112 1.00 93.50 215 ILE A O 1
ATOM 1790 N N . GLY A 1 216 ? -0.145 8.250 -12.929 1.00 89.50 216 GLY A N 1
ATOM 1791 C CA . GLY A 1 216 ? 1.288 8.052 -13.144 1.00 89.50 216 GLY A CA 1
ATOM 1792 C C . GLY A 1 216 ? 1.600 6.712 -13.817 1.00 89.50 216 GLY A C 1
ATOM 1793 O O . GLY A 1 216 ? 2.264 6.685 -14.849 1.00 89.50 216 GLY A O 1
ATOM 1794 N N . SER A 1 217 ? 1.053 5.612 -13.290 1.00 88.94 217 SER A N 1
ATOM 1795 C CA . SER A 1 217 ? 1.270 4.262 -13.838 1.00 88.94 217 SER A CA 1
ATOM 1796 C C . SER A 1 217 ? 0.678 4.106 -15.245 1.00 88.94 217 SER A C 1
ATOM 1798 O O . SER A 1 217 ? 1.277 3.478 -16.114 1.00 88.94 217 SER A O 1
ATOM 1800 N N . GLY A 1 218 ? -0.494 4.694 -15.494 1.00 90.19 218 GLY A N 1
ATOM 1801 C CA . GLY A 1 218 ? -1.157 4.691 -16.796 1.00 90.19 218 GLY A CA 1
ATOM 1802 C C . GLY A 1 218 ? -0.372 5.473 -17.844 1.00 90.19 218 GLY A C 1
ATOM 1803 O O . GLY A 1 218 ? -0.241 5.007 -18.974 1.00 90.19 218 GLY A O 1
ATOM 1804 N N . TYR A 1 219 ? 0.217 6.609 -17.457 1.00 88.25 219 TYR A N 1
ATOM 1805 C CA . TYR A 1 219 ? 1.146 7.344 -18.312 1.00 88.25 219 TYR A CA 1
ATOM 1806 C C . TYR A 1 219 ? 2.369 6.491 -18.674 1.00 88.25 219 TYR A C 1
ATOM 1808 O O . TYR A 1 219 ? 2.722 6.417 -19.849 1.00 88.25 219 TYR A O 1
ATOM 1816 N N . GLY A 1 220 ? 2.969 5.797 -17.700 1.00 82.50 220 GLY A N 1
ATOM 1817 C CA . GLY A 1 220 ? 4.103 4.895 -17.940 1.00 82.50 220 GLY A CA 1
ATOM 1818 C C . GLY A 1 220 ? 3.778 3.784 -18.941 1.00 82.50 220 GLY A C 1
ATOM 1819 O O . GLY A 1 220 ? 4.510 3.574 -19.908 1.00 82.50 220 GLY A O 1
ATOM 1820 N N . VAL A 1 221 ? 2.620 3.131 -18.781 1.00 86.31 221 VAL A N 1
ATOM 1821 C CA . VAL A 1 221 ? 2.128 2.111 -19.726 1.00 86.31 221 VAL A CA 1
ATOM 1822 C C . VAL A 1 221 ? 1.901 2.698 -21.123 1.00 86.31 221 VAL A C 1
ATOM 1824 O O . VAL A 1 221 ? 2.288 2.081 -22.116 1.00 86.31 221 VAL A O 1
ATOM 1827 N N . PHE A 1 222 ? 1.299 3.887 -21.218 1.00 86.12 222 PHE A N 1
ATOM 1828 C CA . PHE A 1 222 ? 1.018 4.545 -22.496 1.00 86.12 222 PHE A CA 1
ATOM 1829 C C . PHE A 1 222 ? 2.296 4.937 -23.249 1.00 86.12 222 PHE A C 1
ATOM 1831 O O . PHE A 1 222 ? 2.426 4.650 -24.437 1.00 86.12 222 PHE A O 1
ATOM 1838 N N . ILE A 1 223 ? 3.267 5.547 -22.565 1.00 82.56 223 ILE A N 1
ATOM 1839 C CA . ILE A 1 223 ? 4.555 5.895 -23.176 1.00 82.56 223 ILE A CA 1
ATOM 1840 C C . ILE A 1 223 ? 5.340 4.637 -23.557 1.00 82.56 223 ILE A C 1
ATOM 1842 O O . ILE A 1 223 ? 5.914 4.585 -24.645 1.00 82.56 223 ILE A O 1
ATOM 1846 N N . GLY A 1 224 ? 5.321 3.597 -22.716 1.00 76.56 224 GLY A N 1
ATOM 1847 C CA . GLY A 1 224 ? 5.921 2.301 -23.040 1.00 76.56 224 GLY A CA 1
ATOM 1848 C C . GLY A 1 224 ? 5.343 1.699 -24.324 1.00 76.56 224 GLY A C 1
ATOM 1849 O O . GLY A 1 224 ? 6.099 1.280 -25.204 1.00 76.56 224 GLY A O 1
ATOM 1850 N N . TYR A 1 225 ? 4.014 1.758 -24.478 1.00 79.88 225 TYR A N 1
ATOM 1851 C CA . TYR A 1 225 ? 3.319 1.327 -25.690 1.00 79.88 225 TYR A CA 1
ATOM 1852 C C . TYR A 1 225 ? 3.793 2.075 -26.943 1.00 79.88 225 TYR A C 1
ATOM 1854 O O . TYR A 1 225 ? 4.068 1.431 -27.955 1.00 79.88 225 TYR A O 1
ATOM 1862 N N . LEU A 1 226 ? 3.937 3.404 -26.872 1.00 81.25 226 LEU A N 1
ATOM 1863 C CA . LEU A 1 226 ? 4.403 4.223 -27.998 1.00 81.25 226 LEU A CA 1
ATOM 1864 C C . LEU A 1 226 ? 5.873 3.970 -28.374 1.00 81.25 226 LEU A C 1
ATOM 1866 O O . LEU A 1 226 ? 6.242 4.170 -29.528 1.00 81.25 226 LEU A O 1
ATOM 1870 N N . GLY A 1 227 ? 6.709 3.564 -27.414 1.00 67.19 227 GLY A N 1
ATOM 1871 C CA . GLY A 1 227 ? 8.153 3.424 -27.608 1.00 67.19 227 GLY A CA 1
ATOM 1872 C C . GLY A 1 227 ? 8.621 2.041 -28.067 1.00 67.19 227 GLY A C 1
ATOM 1873 O O . GLY A 1 227 ? 9.443 1.967 -28.970 1.00 67.19 227 GLY A O 1
ATOM 1874 N N . ASN A 1 228 ? 8.157 0.953 -27.433 1.00 64.88 228 ASN A N 1
ATOM 1875 C CA . ASN A 1 228 ? 8.710 -0.403 -27.638 1.00 64.88 228 ASN A CA 1
ATOM 1876 C C . ASN A 1 228 ? 7.701 -1.552 -27.374 1.00 64.88 228 ASN A C 1
ATOM 1878 O O . ASN A 1 228 ? 8.099 -2.704 -27.171 1.00 64.88 228 ASN A O 1
ATOM 1882 N N . GLY A 1 229 ? 6.394 -1.261 -27.390 1.00 65.56 229 GLY A N 1
ATOM 1883 C CA . GLY A 1 229 ? 5.321 -2.229 -27.126 1.00 65.56 229 GLY A CA 1
ATOM 1884 C C . GLY A 1 229 ? 4.903 -2.318 -25.651 1.00 65.56 229 GLY A C 1
ATOM 1885 O O . GLY A 1 229 ? 5.504 -1.711 -24.769 1.00 65.56 229 GLY A O 1
ATOM 1886 N N . ILE A 1 230 ? 3.822 -3.057 -25.375 1.00 66.00 230 ILE A N 1
ATOM 1887 C CA . ILE A 1 230 ? 3.228 -3.153 -24.030 1.00 66.00 230 ILE A CA 1
ATOM 1888 C C . ILE A 1 230 ? 4.163 -3.930 -23.093 1.00 66.00 230 ILE A C 1
ATOM 1890 O O . ILE A 1 230 ? 4.362 -5.132 -23.269 1.00 66.00 230 ILE A O 1
ATOM 1894 N N . ASP A 1 231 ? 4.668 -3.271 -22.049 1.00 71.88 231 ASP A N 1
ATOM 1895 C CA . ASP A 1 231 ? 5.221 -3.961 -20.884 1.00 71.88 231 ASP A CA 1
ATOM 1896 C C . ASP A 1 231 ? 4.067 -4.484 -20.022 1.00 71.88 231 ASP A C 1
ATOM 1898 O O . ASP A 1 231 ? 3.443 -3.745 -19.253 1.00 71.88 231 ASP A O 1
ATOM 1902 N N . GLY A 1 232 ? 3.744 -5.770 -20.166 1.00 69.00 232 GLY A N 1
ATOM 1903 C CA . GLY A 1 232 ? 2.619 -6.332 -19.432 1.00 69.00 232 GLY A CA 1
ATOM 1904 C C . GLY A 1 232 ? 2.881 -6.554 -17.943 1.00 69.00 232 GLY A C 1
ATOM 1905 O O . GLY A 1 232 ? 1.920 -6.753 -17.203 1.00 69.00 232 GLY A O 1
ATOM 1906 N N . VAL A 1 233 ? 4.128 -6.417 -17.467 1.00 75.06 233 VAL A N 1
ATOM 1907 C CA . VAL A 1 233 ? 4.412 -6.296 -16.028 1.00 75.06 233 VAL A CA 1
ATOM 1908 C C . VAL A 1 233 ? 3.845 -4.976 -15.511 1.00 75.06 233 VAL A C 1
ATOM 1910 O O . VAL A 1 233 ? 3.055 -4.970 -14.564 1.00 75.06 233 VAL A O 1
ATOM 1913 N N . SER A 1 234 ? 4.169 -3.868 -16.180 1.00 80.00 234 SER A N 1
ATOM 1914 C CA . SER A 1 234 ? 3.627 -2.542 -15.866 1.00 80.00 234 SER A CA 1
ATOM 1915 C C . SER A 1 234 ? 2.100 -2.487 -16.020 1.00 80.00 234 SER A C 1
ATOM 1917 O O . SER A 1 234 ? 1.410 -1.958 -15.145 1.00 80.00 234 SER A O 1
ATOM 1919 N N . LEU A 1 235 ? 1.546 -3.117 -17.065 1.00 82.19 235 LEU A N 1
ATOM 1920 C CA . LEU A 1 235 ? 0.092 -3.237 -17.244 1.00 82.19 235 LEU A CA 1
ATOM 1921 C C . LEU A 1 235 ? -0.565 -4.036 -16.108 1.00 82.19 235 LEU A C 1
ATOM 1923 O O . LEU A 1 235 ? -1.605 -3.631 -15.590 1.00 82.19 235 LEU A O 1
ATOM 1927 N N . GLY A 1 236 ? 0.049 -5.142 -15.678 1.00 78.62 236 GLY A N 1
ATOM 1928 C CA . GLY A 1 236 ? -0.428 -5.926 -14.543 1.00 78.62 236 GLY A CA 1
ATOM 1929 C C . GLY A 1 236 ? -0.516 -5.087 -13.264 1.00 78.62 236 GLY A C 1
ATOM 1930 O O . GLY A 1 236 ? -1.536 -5.125 -12.571 1.00 78.62 236 GLY A O 1
ATOM 1931 N N . TYR A 1 237 ? 0.520 -4.299 -12.955 1.00 80.69 237 TYR A N 1
ATOM 1932 C CA . TYR A 1 237 ? 0.530 -3.411 -11.783 1.00 80.69 237 TYR A CA 1
ATOM 1933 C C . TYR A 1 237 ? -0.516 -2.289 -11.873 1.00 80.69 237 TYR A C 1
ATOM 1935 O O . TYR A 1 237 ? -1.156 -1.953 -10.869 1.00 80.69 237 TYR A O 1
ATOM 1943 N N . LEU A 1 238 ? -0.753 -1.751 -13.073 1.00 88.81 238 LEU A N 1
ATOM 1944 C CA . LEU A 1 238 ? -1.832 -0.793 -13.312 1.00 88.81 238 LEU A CA 1
ATOM 1945 C C . LEU A 1 238 ? -3.206 -1.412 -13.012 1.00 88.81 238 LEU A C 1
ATOM 1947 O O . LEU A 1 238 ? -3.999 -0.806 -12.292 1.00 88.81 238 LEU A O 1
ATOM 1951 N N . ILE A 1 239 ? -3.473 -2.636 -13.484 1.00 87.94 239 ILE A N 1
ATOM 1952 C CA . ILE A 1 239 ? -4.733 -3.348 -13.201 1.00 87.94 239 ILE A CA 1
ATOM 1953 C C . ILE A 1 239 ? -4.902 -3.596 -11.693 1.00 87.94 239 ILE A C 1
ATOM 1955 O O . ILE A 1 239 ? -6.002 -3.428 -11.157 1.00 87.94 239 ILE A O 1
ATOM 1959 N N . LEU A 1 240 ? -3.826 -3.936 -10.973 1.00 87.12 240 LEU A N 1
ATOM 1960 C CA . LEU A 1 240 ? -3.872 -4.068 -9.510 1.00 87.12 240 LEU A CA 1
ATOM 1961 C C . LEU A 1 240 ? -4.252 -2.751 -8.821 1.00 87.12 240 LEU A C 1
ATOM 1963 O O . LEU A 1 240 ? -5.059 -2.744 -7.891 1.00 87.12 240 LEU A O 1
ATOM 1967 N N . THR A 1 241 ? -3.732 -1.623 -9.296 1.00 90.38 241 THR A N 1
ATOM 1968 C CA . THR A 1 241 ? -4.053 -0.316 -8.706 1.00 90.38 241 THR A CA 1
ATOM 1969 C C . THR A 1 241 ? -5.479 0.120 -9.067 1.00 90.38 241 THR A C 1
ATOM 1971 O O . THR A 1 241 ? -6.207 0.636 -8.219 1.00 90.38 241 THR A O 1
ATOM 1974 N N . LEU A 1 242 ? -5.948 -0.182 -10.281 1.00 93.12 242 LEU A N 1
ATOM 1975 C CA . LEU A 1 242 ? -7.352 -0.005 -10.671 1.00 93.12 242 LEU A CA 1
ATOM 1976 C C . LEU A 1 242 ? -8.298 -0.853 -9.810 1.00 93.12 242 LEU A C 1
ATOM 1978 O O . LEU A 1 242 ? -9.365 -0.384 -9.419 1.00 93.12 242 LEU A O 1
ATOM 1982 N N . THR A 1 243 ? -7.891 -2.071 -9.447 1.00 93.25 243 THR A N 1
ATOM 1983 C CA . THR A 1 243 ? -8.639 -2.938 -8.522 1.00 93.25 243 THR A CA 1
ATOM 1984 C C . THR A 1 243 ? -8.830 -2.249 -7.167 1.00 93.25 243 THR A C 1
ATOM 1986 O O . THR A 1 243 ? -9.943 -2.220 -6.639 1.00 93.25 243 TH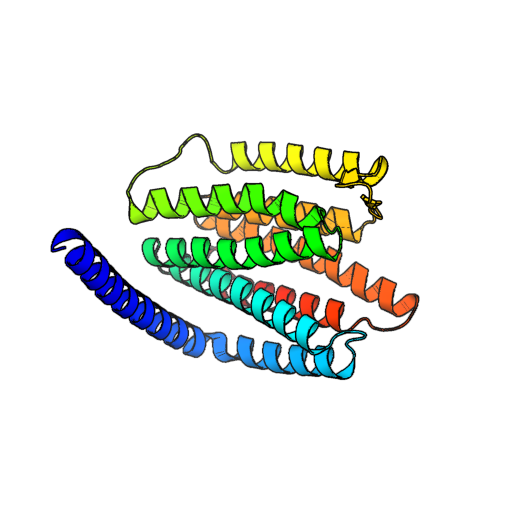R A O 1
ATOM 1989 N N . MET A 1 244 ? -7.777 -1.618 -6.635 1.00 93.75 244 MET A N 1
ATOM 1990 C CA . MET A 1 244 ? -7.866 -0.811 -5.413 1.00 93.75 244 MET A CA 1
ATOM 1991 C C . MET A 1 244 ? -8.851 0.351 -5.572 1.00 93.75 244 MET A C 1
ATOM 1993 O O . MET A 1 244 ? -9.688 0.561 -4.694 1.00 93.75 244 MET A O 1
ATOM 1997 N N . LEU A 1 245 ? -8.807 1.076 -6.695 1.00 95.06 245 LEU A N 1
ATOM 1998 C CA . LEU A 1 245 ? -9.737 2.177 -6.958 1.00 95.06 245 LEU A CA 1
ATOM 1999 C C . LEU A 1 245 ? -11.192 1.702 -6.961 1.00 95.06 245 LEU A C 1
ATOM 2001 O O . LEU A 1 245 ? -12.016 2.274 -6.251 1.00 95.06 245 LEU A O 1
ATOM 2005 N N . VAL A 1 246 ? -11.510 0.640 -7.708 1.00 94.56 246 VAL A N 1
ATOM 2006 C CA . VAL A 1 246 ? -12.870 0.077 -7.770 1.00 94.56 246 VAL A CA 1
ATOM 2007 C C . VAL A 1 246 ? -13.353 -0.332 -6.377 1.00 94.56 246 VAL A C 1
ATOM 2009 O O . VAL A 1 246 ? -14.497 -0.058 -6.004 1.00 94.56 246 VAL A O 1
ATOM 2012 N N . PHE A 1 247 ? -12.474 -0.932 -5.570 1.00 95.31 247 PHE A N 1
ATOM 2013 C CA . PHE A 1 247 ? -12.794 -1.282 -4.191 1.00 95.31 247 PHE A CA 1
ATOM 2014 C C . PHE A 1 247 ? -13.098 -0.043 -3.331 1.00 95.31 247 PHE A C 1
ATOM 2016 O O . PHE A 1 247 ? -14.113 -0.026 -2.633 1.00 95.31 247 PHE A O 1
ATOM 2023 N N . TYR A 1 248 ? -12.278 1.010 -3.398 1.00 94.12 248 TYR A N 1
ATOM 2024 C CA . TYR A 1 248 ? -12.529 2.248 -2.652 1.00 94.12 248 TYR A CA 1
ATOM 2025 C C . TYR A 1 248 ? -13.817 2.940 -3.115 1.00 94.12 248 TYR A C 1
ATOM 2027 O O . TYR A 1 248 ? -14.634 3.320 -2.280 1.00 94.12 248 TYR A O 1
ATOM 2035 N N . LEU A 1 249 ? -14.070 3.018 -4.425 1.00 94.19 249 LEU A N 1
ATOM 2036 C CA . LEU A 1 249 ? -15.304 3.588 -4.973 1.00 94.19 249 LEU A CA 1
ATOM 2037 C C . LEU A 1 249 ? -16.557 2.845 -4.490 1.00 94.19 249 LEU A C 1
ATOM 2039 O O . LEU A 1 249 ? -17.579 3.470 -4.216 1.00 94.19 249 LEU A O 1
ATOM 2043 N N . LYS A 1 250 ? -16.486 1.525 -4.290 1.00 93.38 250 LYS A N 1
ATOM 2044 C CA . LYS A 1 250 ? -17.587 0.753 -3.692 1.00 93.38 250 LYS A CA 1
ATOM 2045 C C . LYS A 1 250 ? -17.909 1.193 -2.255 1.00 93.38 250 LYS A C 1
ATOM 2047 O O . LYS A 1 250 ? -19.060 1.084 -1.821 1.00 93.38 250 LYS A O 1
ATOM 2052 N N . LEU A 1 251 ? -16.918 1.690 -1.515 1.00 92.12 251 LEU A N 1
ATOM 2053 C CA . LEU A 1 251 ? -17.089 2.210 -0.156 1.00 92.12 251 LEU A CA 1
ATOM 2054 C C . LEU A 1 251 ? -17.575 3.668 -0.124 1.00 92.12 251 LEU A C 1
ATOM 2056 O O . LEU A 1 251 ? -18.052 4.108 0.921 1.00 92.12 251 LEU A O 1
ATOM 2060 N N . LEU A 1 252 ? -17.529 4.393 -1.249 1.00 91.44 252 LEU A N 1
ATOM 2061 C CA . LEU A 1 252 ? -17.827 5.828 -1.354 1.00 91.44 252 LEU A CA 1
ATOM 2062 C C . LEU A 1 252 ? -19.142 6.245 -0.690 1.00 91.44 252 LEU A C 1
ATOM 2064 O O . LEU A 1 252 ? -19.192 7.260 0.001 1.00 91.44 252 LEU A O 1
ATOM 2068 N N . LYS A 1 253 ? -20.196 5.435 -0.835 1.00 89.94 253 LYS A N 1
ATOM 2069 C CA . LYS A 1 253 ? -21.518 5.707 -0.247 1.00 89.94 253 LYS A CA 1
ATOM 2070 C C . LYS A 1 253 ? -21.490 5.929 1.272 1.00 89.94 253 LYS A C 1
ATOM 2072 O O . LYS A 1 253 ? -22.355 6.621 1.799 1.00 89.94 253 LYS A O 1
ATOM 2077 N N . ASN A 1 254 ? -20.508 5.356 1.971 1.00 89.06 254 ASN A N 1
ATOM 2078 C CA . ASN A 1 254 ? -20.359 5.492 3.420 1.00 89.06 254 ASN A CA 1
ATOM 2079 C C . ASN A 1 254 ? -19.710 6.828 3.824 1.00 89.06 254 ASN A C 1
ATOM 2081 O O . ASN A 1 254 ? -19.777 7.199 4.989 1.00 89.06 254 ASN A O 1
ATOM 2085 N N . TYR A 1 255 ? -19.108 7.549 2.872 1.00 89.25 255 TYR A N 1
ATOM 2086 C CA . TYR A 1 255 ? -18.301 8.752 3.108 1.00 89.25 255 TYR A CA 1
ATOM 2087 C C . TYR A 1 255 ? -18.877 10.030 2.480 1.00 89.25 255 TYR A C 1
ATOM 2089 O O . TYR A 1 255 ? -18.349 11.118 2.723 1.00 89.25 255 TYR A O 1
ATOM 2097 N N . LEU A 1 256 ? -19.947 9.905 1.686 1.00 85.06 256 LEU A N 1
ATOM 2098 C CA . LEU A 1 256 ? -20.705 11.029 1.121 1.00 85.06 256 LEU A CA 1
ATOM 2099 C C . LEU A 1 256 ? -21.723 11.634 2.101 1.00 85.06 256 LEU A C 1
ATOM 2101 O O . LEU A 1 256 ? -22.186 12.747 1.870 1.00 85.06 256 LEU A O 1
ATOM 2105 N N . LYS A 1 257 ? -22.059 10.913 3.175 1.00 65.25 257 LYS A N 1
ATOM 2106 C CA . LYS A 1 257 ? -22.855 11.433 4.294 1.00 65.25 257 LYS A CA 1
ATOM 2107 C C . LYS A 1 257 ? -21.989 12.296 5.217 1.00 65.25 257 LYS A C 1
ATOM 2109 O O . LYS A 1 257 ? -22.561 13.198 5.850 1.00 65.25 257 LYS A O 1
#

Secondary structure (DSSP, 8-state):
-HHHHHHHHHHHHHHHHHHHHHHHHHHHHHHHHTHHHHHHHHHHHHHHHH--S-HHHHHHHHHHHHHHHHHHHHHHHHHHTT-HHHHHHHHHHHHHHHHHHHHHHHHHH--THHHHHHHHHHHHHHHHHHHHHH----TTSSHHHHHHHHHHHHHHHHHHHHH-EEETTEEE-----HHHHHHHHHHHHHHHHHT-S-HHHHHHHHHHHHHHHHHHHHHHHHHHHHHHS--HHHHHHHHHHHHHHHHHHHHGGGT--

Foldseek 3Di:
DVVVVVVVVVVVVVVVVVVVVVVVLVVVCCVVQVVLVVLLVVLLVLCQVQPDDDSVVLSVLLVLLLQLLVLQLSLLVCVLVVVLQSSLVSLLVSLVSQCVSCVVCCVPVVPVLSNLLSVLSVVLSVQSNCCNPVVDHPPCDALVNLLVVLVVSLVVVVVCLVVFDQDPNDTDHHPPDPLSSLLSQLSSLQSSLSNHPDSLSNLVSNLVSLVSNLVSLVVVQVVCCVPPHGPSSSVSVSSSSVSSNVSSVVCVVSNVD